Protein AF-A0A4R2BYH4-F1 (afdb_monomer_lite)

Structure (mmCIF, N/CA/C/O backbone):
data_AF-A0A4R2BYH4-F1
#
_entry.id   AF-A0A4R2BYH4-F1
#
loop_
_atom_site.group_PDB
_atom_site.id
_atom_site.type_symbol
_atom_site.label_atom_id
_atom_site.label_alt_id
_atom_site.label_comp_id
_atom_site.label_asym_id
_atom_site.label_entity_id
_atom_site.label_seq_id
_atom_site.pdbx_PDB_ins_code
_atom_site.Cartn_x
_atom_site.Cartn_y
_atom_site.Cartn_z
_atom_site.occupancy
_atom_site.B_iso_or_equiv
_atom_site.auth_seq_id
_atom_site.auth_comp_id
_atom_site.auth_asym_id
_atom_site.auth_atom_id
_atom_site.pdbx_PDB_model_num
ATOM 1 N N . MET A 1 1 ? -13.818 13.025 26.601 1.00 95.75 1 MET A N 1
ATOM 2 C CA . MET A 1 1 ? -15.004 12.236 27.013 1.00 95.75 1 MET A CA 1
ATOM 3 C C . MET A 1 1 ? -16.334 12.837 26.569 1.00 95.75 1 MET A C 1
ATOM 5 O O . MET A 1 1 ? -17.289 12.084 26.425 1.00 95.75 1 MET A O 1
ATOM 9 N N . ASP A 1 2 ? -16.430 14.142 26.298 1.00 97.31 2 ASP A N 1
ATOM 10 C CA . ASP A 1 2 ? -17.709 14.770 25.917 1.00 97.31 2 ASP A CA 1
ATOM 11 C C . ASP A 1 2 ? -18.322 14.197 24.636 1.00 97.31 2 ASP A C 1
ATOM 13 O O . ASP A 1 2 ? -19.532 14.003 24.577 1.00 97.31 2 ASP A O 1
ATOM 17 N N . ILE A 1 3 ? -17.491 13.813 23.661 1.00 97.31 3 ILE A N 1
ATOM 18 C CA . ILE A 1 3 ? -17.938 13.127 22.438 1.00 97.31 3 ILE A CA 1
ATOM 19 C C . ILE A 1 3 ? -18.623 11.792 22.772 1.00 97.31 3 ILE A C 1
ATOM 21 O O . ILE A 1 3 ? -19.732 11.548 22.310 1.00 97.31 3 ILE A O 1
ATOM 25 N N . ALA A 1 4 ? -18.016 10.954 23.618 1.00 97.25 4 ALA A N 1
ATOM 26 C CA . ALA A 1 4 ? -18.590 9.665 24.014 1.00 97.25 4 ALA A CA 1
ATOM 27 C C . ALA A 1 4 ? -19.944 9.834 24.729 1.00 97.25 4 ALA A C 1
ATOM 29 O O . ALA A 1 4 ? -20.904 9.128 24.428 1.00 97.25 4 ALA A O 1
ATOM 30 N N . ARG A 1 5 ? -20.056 10.829 25.622 1.00 97.75 5 ARG A N 1
ATOM 31 C CA . ARG A 1 5 ? -21.328 11.164 26.286 1.00 97.75 5 ARG A CA 1
ATOM 32 C C . ARG A 1 5 ? -22.375 11.678 25.303 1.00 97.75 5 ARG A C 1
ATOM 34 O O . ARG A 1 5 ? -23.540 11.306 25.411 1.00 97.75 5 ARG A O 1
ATOM 41 N N . ALA A 1 6 ? -21.970 12.511 24.346 1.00 97.81 6 ALA A N 1
ATOM 42 C CA . ALA A 1 6 ? -22.860 13.013 23.308 1.00 97.81 6 ALA A CA 1
ATOM 43 C C . ALA A 1 6 ? -23.395 11.875 22.427 1.00 97.81 6 ALA A C 1
ATOM 45 O O . ALA A 1 6 ? -24.586 11.866 22.136 1.00 97.81 6 ALA A O 1
ATOM 46 N N . VAL A 1 7 ? -22.555 10.899 22.060 1.00 97.38 7 VAL A N 1
ATOM 47 C CA . VAL A 1 7 ? -22.972 9.690 21.327 1.00 97.38 7 VAL A CA 1
ATOM 48 C C . VAL A 1 7 ? -23.993 8.892 22.137 1.00 97.38 7 VAL A C 1
ATOM 50 O O . VAL A 1 7 ? -25.099 8.663 21.652 1.00 97.38 7 VAL A O 1
ATOM 53 N N . ARG A 1 8 ? -23.681 8.569 23.398 1.00 93.94 8 ARG A N 1
ATOM 54 C CA . ARG A 1 8 ? -24.587 7.835 24.297 1.00 93.94 8 ARG A CA 1
ATOM 55 C C . ARG A 1 8 ? -25.935 8.545 24.476 1.00 93.94 8 ARG A C 1
ATOM 57 O O . ARG A 1 8 ? -26.985 7.909 24.448 1.00 93.94 8 ARG A O 1
ATOM 64 N N . GLY A 1 9 ? -25.924 9.875 24.596 1.00 95.56 9 GLY A N 1
ATOM 65 C CA . GLY A 1 9 ? -27.129 10.707 24.701 1.00 95.56 9 GLY A CA 1
ATOM 66 C C . GLY A 1 9 ? -27.990 10.763 23.431 1.00 95.56 9 GLY A C 1
ATOM 67 O O . GLY A 1 9 ? -29.083 11.324 23.464 1.00 95.56 9 GLY A O 1
ATOM 68 N N . ARG A 1 10 ? -27.520 10.201 22.311 1.00 96.88 10 ARG A N 1
ATOM 69 C CA . ARG A 1 10 ? -28.252 10.102 21.038 1.00 96.88 10 ARG A CA 1
ATOM 70 C C . ARG A 1 10 ? -28.765 8.693 20.748 1.00 96.88 10 ARG A C 1
ATOM 72 O O . ARG A 1 10 ? -29.253 8.459 19.645 1.00 96.88 10 ARG A O 1
ATOM 79 N N . SER A 1 11 ? -28.698 7.773 21.707 1.00 90.12 11 SER A N 1
ATOM 80 C CA . SER A 1 11 ? -29.338 6.461 21.586 1.00 90.12 11 SER A CA 1
ATOM 81 C C . SER A 1 11 ? -30.841 6.609 21.256 1.00 90.12 11 SER A C 1
ATOM 83 O O . SER A 1 11 ? -31.497 7.491 21.822 1.00 90.12 11 SER A O 1
ATOM 85 N N . PRO A 1 12 ? -31.404 5.809 20.325 1.00 93.12 12 PRO A N 1
ATOM 86 C CA . PRO A 1 12 ? -30.794 4.662 19.638 1.00 93.12 12 PRO A CA 1
ATOM 87 C C . PRO A 1 12 ? -30.121 4.995 18.290 1.00 93.12 12 PRO A C 1
ATOM 89 O O . PRO A 1 12 ? -29.789 4.088 17.535 1.00 93.12 12 PRO A O 1
ATOM 92 N N . TYR A 1 13 ? -29.950 6.274 17.941 1.00 96.94 13 TYR A N 1
ATOM 93 C CA . TYR A 1 13 ? -29.491 6.688 16.606 1.00 96.94 13 TYR A CA 1
ATOM 94 C C . TYR A 1 13 ? -27.980 6.562 16.403 1.00 96.94 13 TYR A C 1
ATOM 96 O O . TYR A 1 13 ? -27.526 6.410 15.272 1.00 96.94 13 TYR A O 1
ATOM 104 N N . LEU A 1 14 ? -27.207 6.652 17.486 1.00 97.38 14 LEU A N 1
ATOM 105 C CA . LEU A 1 14 ? -25.763 6.449 17.491 1.00 97.38 14 LEU A CA 1
ATOM 106 C C . LEU A 1 14 ? -25.408 5.397 18.542 1.00 97.38 14 LEU A C 1
ATOM 108 O O . LEU A 1 14 ? -26.036 5.349 19.598 1.00 97.38 14 LEU A O 1
ATOM 112 N N . ALA A 1 15 ? -24.389 4.594 18.244 1.00 96.50 15 ALA A N 1
ATOM 113 C CA . ALA A 1 15 ? -23.852 3.584 19.144 1.00 96.50 15 ALA A CA 1
ATOM 114 C C . ALA A 1 15 ? -22.336 3.754 19.256 1.00 96.50 15 ALA A C 1
ATOM 116 O O . ALA A 1 15 ? -21.626 3.742 18.246 1.00 96.50 15 ALA A O 1
ATOM 117 N N . LEU A 1 16 ? -21.831 3.898 20.480 1.00 97.44 16 LEU A N 1
ATOM 118 C CA . LEU A 1 16 ? -20.397 3.876 20.735 1.00 97.44 16 LEU A CA 1
ATOM 119 C C . LEU A 1 16 ? -19.929 2.424 20.863 1.00 97.44 16 LEU A C 1
ATOM 121 O O . LEU A 1 16 ? -20.1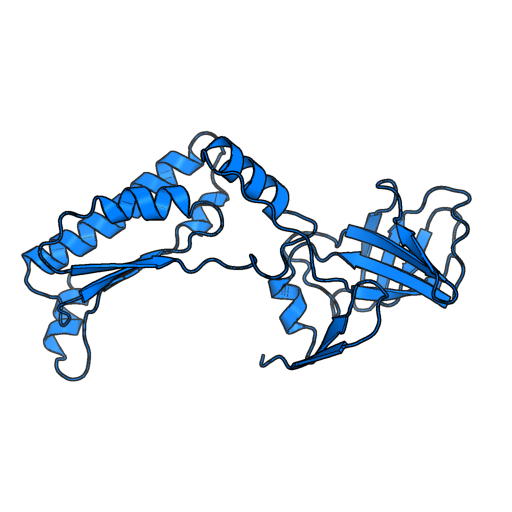93 1.769 21.869 1.00 97.44 16 LEU A O 1
ATOM 125 N N . VAL A 1 17 ? -19.235 1.924 19.841 1.00 97.38 17 VAL A N 1
ATOM 126 C CA . VAL A 1 17 ? -18.838 0.504 19.749 1.00 97.38 17 VAL A CA 1
ATOM 127 C C . VAL A 1 17 ? -17.346 0.257 19.964 1.00 97.38 17 VAL A C 1
ATOM 129 O O . VAL A 1 17 ? -16.920 -0.892 20.006 1.00 97.38 17 VAL A O 1
ATOM 132 N N . GLY A 1 18 ? -16.531 1.305 20.074 1.00 97.62 18 GLY A N 1
ATOM 133 C CA . GLY A 1 18 ? -15.086 1.133 20.115 1.00 97.62 18 GLY A CA 1
ATOM 134 C C . GLY A 1 18 ? -14.283 2.422 20.112 1.00 97.62 18 GLY A C 1
ATOM 135 O O . GLY A 1 18 ? -14.838 3.522 20.143 1.00 97.62 18 GLY A O 1
ATOM 136 N N . VAL A 1 19 ? -12.966 2.249 20.062 1.00 98.12 19 VAL A N 1
ATOM 137 C CA . VAL A 1 19 ? -11.963 3.307 19.933 1.00 98.12 19 VAL A CA 1
ATOM 138 C C . VAL A 1 19 ? -11.067 2.984 18.746 1.00 98.12 19 VAL A C 1
ATOM 140 O O . VAL A 1 19 ? -10.659 1.840 18.537 1.00 98.12 19 VAL A O 1
ATOM 143 N N . GLU A 1 20 ? -10.767 4.008 17.958 1.00 97.94 20 GLU A N 1
ATOM 144 C CA . GLU A 1 20 ? -9.939 3.903 16.768 1.00 97.94 20 GLU A CA 1
ATOM 145 C C . GLU A 1 20 ? -8.843 4.973 16.778 1.00 97.94 20 GLU A C 1
ATOM 147 O O . GLU A 1 20 ? -9.017 6.054 17.345 1.00 97.94 20 GLU A O 1
ATOM 152 N N . GLY A 1 21 ? -7.701 4.649 16.170 1.00 96.25 21 GLY A N 1
ATOM 153 C CA . GLY A 1 21 ? -6.676 5.626 15.821 1.00 96.25 21 GLY A CA 1
ATOM 154 C C . GLY A 1 21 ? -5.787 5.164 14.667 1.00 96.25 21 GLY A C 1
ATOM 155 O O . GLY A 1 21 ? -5.915 4.045 14.168 1.00 96.25 21 GLY A O 1
ATOM 156 N N . PHE A 1 22 ? -4.872 6.030 14.228 1.00 94.88 22 PHE A N 1
ATOM 157 C CA . PHE A 1 22 ? -3.944 5.748 13.132 1.00 94.88 22 PHE A CA 1
ATOM 158 C C . PHE A 1 22 ? -2.51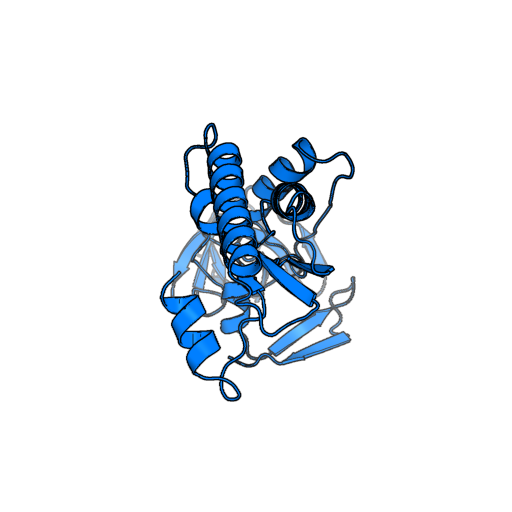2 6.143 13.507 1.00 94.88 22 PHE A C 1
ATOM 160 O O . PHE A 1 22 ? -2.128 7.311 13.463 1.00 94.88 22 PHE A O 1
ATOM 167 N N . GLU A 1 23 ? -1.711 5.143 13.867 1.00 92.69 23 GLU A N 1
ATOM 168 C CA . GLU A 1 23 ? -0.315 5.288 14.283 1.00 92.69 23 GLU A CA 1
ATOM 169 C C . GLU A 1 23 ? 0.640 5.546 13.108 1.00 92.69 23 GLU A C 1
ATOM 171 O O . GLU A 1 23 ? 1.758 6.012 13.312 1.00 92.69 23 GLU A O 1
ATOM 176 N N . GLY A 1 24 ? 0.199 5.292 11.869 1.00 85.38 24 GLY A N 1
ATOM 177 C CA . GLY A 1 24 ? 1.025 5.405 10.663 1.00 85.38 24 GLY A CA 1
ATOM 178 C C . GLY A 1 24 ? 1.623 6.797 10.434 1.00 85.38 24 GLY A C 1
ATOM 179 O O . GLY A 1 24 ? 2.686 6.906 9.837 1.00 85.38 24 GLY A O 1
ATOM 180 N N . LEU A 1 25 ? 1.029 7.866 10.978 1.00 84.69 25 LEU A N 1
ATOM 181 C CA . LEU A 1 25 ? 1.612 9.218 10.919 1.00 84.69 25 LEU A CA 1
ATOM 182 C C . LEU A 1 25 ? 2.940 9.338 11.682 1.00 84.69 25 LEU A C 1
ATOM 184 O O . LEU A 1 25 ? 3.741 10.230 11.403 1.00 84.69 25 LEU A O 1
ATOM 188 N N . LEU A 1 26 ? 3.192 8.444 12.639 1.00 85.56 26 LEU A N 1
ATOM 189 C CA . LEU A 1 26 ? 4.409 8.444 13.445 1.00 85.56 26 LEU A CA 1
ATOM 190 C C . LEU A 1 26 ? 5.593 7.802 12.715 1.00 85.56 26 LEU A C 1
ATOM 192 O O . LEU A 1 26 ? 6.729 7.993 13.141 1.00 85.56 26 LEU A O 1
ATOM 196 N N . GLN A 1 27 ? 5.377 7.128 11.579 1.00 74.31 27 GLN A N 1
ATOM 197 C CA . GLN A 1 27 ? 6.462 6.517 10.800 1.00 74.31 27 GLN A CA 1
ATOM 198 C C . GLN A 1 27 ? 7.497 7.538 10.296 1.00 74.31 27 GLN A C 1
ATOM 200 O O . GLN A 1 27 ? 8.669 7.207 10.131 1.00 74.31 27 GLN A O 1
ATOM 205 N N . TYR A 1 28 ? 7.086 8.800 10.130 1.00 73.75 28 TYR A N 1
ATOM 206 C CA . TYR A 1 28 ? 7.944 9.907 9.700 1.00 73.75 28 TYR A CA 1
ATOM 207 C C . TYR A 1 28 ? 8.761 10.539 10.840 1.00 73.75 28 TYR A C 1
ATOM 209 O O . TYR A 1 28 ? 9.523 11.477 10.607 1.00 73.75 28 TYR A O 1
ATOM 217 N N . ARG A 1 29 ? 8.606 10.062 12.083 1.00 80.00 29 ARG A N 1
ATOM 218 C CA . ARG A 1 29 ? 9.432 10.490 13.220 1.00 80.00 29 ARG A CA 1
ATOM 219 C C . ARG A 1 29 ? 10.839 9.895 13.137 1.00 80.00 29 ARG A C 1
ATOM 221 O O . ARG A 1 29 ? 11.091 8.927 12.410 1.00 80.00 29 ARG A O 1
ATOM 228 N N . ALA A 1 30 ? 11.749 10.498 13.904 1.00 80.44 30 ALA A N 1
ATOM 229 C CA . ALA A 1 30 ? 13.136 10.065 13.996 1.00 80.44 30 ALA A CA 1
ATOM 230 C C . ALA A 1 30 ? 13.216 8.570 14.389 1.00 80.44 30 ALA A C 1
ATOM 232 O O . ALA A 1 30 ? 12.466 8.144 15.276 1.00 80.44 30 ALA A O 1
ATOM 233 N N . PRO A 1 31 ? 14.070 7.759 13.727 1.00 79.12 31 PRO A N 1
ATOM 234 C CA . PRO A 1 31 ? 14.079 6.304 13.902 1.00 79.12 31 PRO A CA 1
ATOM 235 C C . PRO A 1 31 ? 14.254 5.829 15.351 1.00 79.12 31 PRO A C 1
ATOM 237 O O . PRO A 1 31 ? 13.671 4.821 15.735 1.00 79.12 31 PRO A O 1
ATOM 240 N N . ASP A 1 32 ? 15.015 6.565 16.158 1.00 84.44 32 ASP A N 1
ATOM 241 C CA . ASP A 1 32 ? 15.330 6.267 17.559 1.00 84.44 32 ASP A CA 1
ATOM 242 C C . ASP A 1 32 ? 14.132 6.420 18.510 1.00 84.44 32 ASP A C 1
ATOM 244 O O . ASP A 1 32 ? 14.081 5.779 19.559 1.00 84.44 32 ASP A O 1
ATOM 248 N N . ARG A 1 33 ? 13.150 7.250 18.144 1.00 85.94 33 ARG A N 1
ATOM 249 C CA . ARG A 1 33 ? 11.944 7.524 18.943 1.00 85.94 33 ARG A CA 1
ATOM 250 C C . ARG A 1 33 ? 10.679 6.876 18.389 1.00 85.94 33 ARG A C 1
ATOM 252 O O . ARG A 1 33 ? 9.700 6.741 19.116 1.00 85.94 33 ARG A O 1
ATOM 259 N N . ARG A 1 34 ? 10.706 6.448 17.126 1.00 89.12 34 ARG A N 1
ATOM 260 C CA . ARG A 1 34 ? 9.533 6.009 16.360 1.00 89.12 34 ARG A CA 1
ATOM 261 C C . ARG A 1 34 ? 8.701 4.936 17.064 1.00 89.12 34 ARG A C 1
ATOM 263 O O . ARG A 1 34 ? 7.499 5.116 17.217 1.00 89.12 34 ARG A O 1
ATOM 270 N N . GLU A 1 35 ? 9.318 3.836 17.498 1.00 89.88 35 GLU A N 1
ATOM 271 C CA . GLU A 1 35 ? 8.577 2.749 18.157 1.00 89.88 35 GLU A CA 1
ATOM 272 C C . GLU A 1 35 ? 7.998 3.192 19.510 1.00 89.88 35 GLU A C 1
ATOM 274 O O . GLU A 1 35 ? 6.847 2.885 19.815 1.00 89.88 35 GLU A O 1
ATOM 279 N N . ALA A 1 36 ? 8.768 3.942 20.306 1.00 92.62 36 ALA A N 1
ATOM 280 C CA . ALA A 1 36 ? 8.313 4.442 21.601 1.00 92.62 36 ALA A CA 1
ATOM 281 C C . ALA A 1 36 ? 7.097 5.368 21.447 1.00 92.62 36 ALA A C 1
ATOM 283 O O . ALA A 1 36 ? 6.094 5.177 22.130 1.00 92.62 36 ALA A O 1
ATOM 284 N N . ASP A 1 37 ? 7.149 6.301 20.495 1.00 94.00 37 ASP A N 1
ATOM 285 C CA . ASP A 1 37 ? 6.044 7.219 20.220 1.00 94.00 37 ASP A CA 1
ATOM 286 C C . ASP A 1 37 ? 4.791 6.461 19.721 1.00 94.00 37 ASP A C 1
ATOM 288 O O . ASP A 1 37 ? 3.669 6.807 20.096 1.00 94.00 37 ASP A O 1
ATOM 292 N N . VAL A 1 38 ? 4.961 5.398 18.917 1.00 94.62 38 VAL A N 1
ATOM 293 C CA . VAL A 1 38 ? 3.856 4.510 18.497 1.00 94.62 38 VAL A CA 1
ATOM 294 C C . VAL A 1 38 ? 3.233 3.802 19.699 1.00 94.62 38 VAL A C 1
ATOM 296 O O . VAL A 1 38 ? 2.009 3.795 19.833 1.00 94.62 38 VAL A O 1
ATOM 299 N N . ARG A 1 39 ? 4.045 3.241 20.602 1.00 95.50 39 ARG A N 1
ATOM 300 C CA . ARG A 1 39 ? 3.548 2.588 21.825 1.00 95.50 39 ARG A CA 1
ATOM 301 C C . ARG A 1 39 ? 2.795 3.563 22.722 1.00 95.50 39 ARG A C 1
ATOM 303 O O . ARG A 1 39 ? 1.702 3.238 23.179 1.00 95.50 39 ARG A O 1
ATOM 310 N N . ASP A 1 40 ? 3.333 4.760 22.935 1.00 96.19 40 ASP A N 1
ATOM 311 C CA . ASP A 1 40 ? 2.687 5.793 23.751 1.00 96.19 40 ASP A CA 1
ATOM 312 C C . ASP A 1 40 ? 1.328 6.205 23.164 1.00 96.19 40 ASP A C 1
ATOM 314 O O . ASP A 1 40 ? 0.338 6.321 23.891 1.00 96.19 40 ASP A O 1
ATOM 318 N N . PHE A 1 41 ? 1.245 6.340 21.838 1.00 97.00 41 PHE A N 1
ATOM 319 C CA . PHE A 1 41 ? -0.015 6.604 21.146 1.00 97.00 41 PHE A CA 1
ATOM 320 C C . PHE A 1 41 ? -1.034 5.466 21.313 1.00 97.00 41 PHE A C 1
ATOM 322 O O . PHE A 1 41 ? -2.204 5.719 21.603 1.00 97.00 41 PHE A O 1
ATOM 329 N N . LEU A 1 42 ? -0.614 4.208 21.173 1.00 97.75 42 LEU A N 1
ATOM 330 C CA . LEU A 1 42 ? -1.510 3.058 21.327 1.00 97.75 42 LEU A CA 1
ATOM 331 C C . LEU A 1 42 ? -2.010 2.912 22.769 1.00 97.75 42 LEU A C 1
ATOM 333 O O . LEU A 1 42 ? -3.197 2.666 22.982 1.00 97.75 42 LEU A O 1
ATOM 337 N N . ARG A 1 43 ? -1.150 3.154 23.765 1.00 97.75 43 ARG A N 1
ATOM 338 C CA . ARG A 1 43 ? -1.550 3.197 25.182 1.00 97.75 43 ARG A CA 1
ATOM 339 C C . ARG A 1 43 ? -2.544 4.310 25.465 1.00 97.75 43 ARG A C 1
ATOM 341 O O . ARG A 1 43 ? -3.478 4.116 26.238 1.00 97.75 43 ARG A O 1
ATOM 348 N N . PHE A 1 44 ? -2.382 5.462 24.820 1.00 97.75 44 PHE A N 1
ATOM 349 C CA . PHE A 1 44 ? -3.367 6.532 24.897 1.00 97.75 44 PHE A CA 1
ATOM 350 C C . PHE A 1 44 ? -4.742 6.074 24.380 1.00 97.75 44 PHE A C 1
ATOM 352 O O . PHE A 1 44 ? -5.737 6.288 25.075 1.00 97.75 44 PHE A O 1
ATOM 359 N N . LEU A 1 45 ? -4.818 5.366 23.246 1.00 97.94 45 LEU A N 1
ATOM 360 C CA . LEU A 1 45 ? -6.080 4.782 22.763 1.00 97.94 45 LEU A CA 1
ATOM 361 C C . LEU A 1 45 ? -6.682 3.772 23.754 1.00 97.94 45 LEU A C 1
ATOM 363 O O . LEU A 1 45 ? -7.888 3.812 24.003 1.00 97.94 45 LEU A O 1
ATOM 367 N N . VAL A 1 46 ? -5.856 2.912 24.359 1.00 98.06 46 VAL A N 1
ATOM 368 C CA . VAL A 1 46 ? -6.301 1.967 25.399 1.00 98.06 46 VAL A CA 1
ATOM 369 C C . VAL A 1 46 ? -6.892 2.716 26.596 1.00 98.06 46 VAL A C 1
ATOM 371 O O . VAL A 1 46 ? -8.013 2.420 27.001 1.00 98.06 46 VAL A O 1
ATOM 374 N N . SER A 1 47 ? -6.212 3.753 27.095 1.00 97.94 47 SER A N 1
ATOM 375 C CA . SER A 1 47 ? -6.707 4.557 28.223 1.00 97.94 47 SER A CA 1
ATOM 376 C C . SER A 1 47 ? -8.040 5.254 27.931 1.00 97.94 47 SER A C 1
ATOM 378 O O . SER A 1 47 ? -8.883 5.390 28.818 1.00 97.94 47 SER A O 1
ATOM 380 N N . ILE A 1 48 ? -8.273 5.661 26.677 1.00 98.06 48 ILE A N 1
ATOM 381 C CA . ILE A 1 48 ? -9.568 6.200 26.253 1.00 98.06 48 ILE A CA 1
ATOM 382 C C . ILE A 1 48 ? -10.636 5.113 26.378 1.00 98.06 48 ILE A C 1
ATOM 384 O O . ILE A 1 48 ? -11.702 5.381 26.927 1.00 98.06 48 ILE A O 1
ATOM 388 N N . ALA A 1 49 ? -10.368 3.905 25.878 1.00 97.88 49 ALA A N 1
ATOM 389 C CA . ALA A 1 49 ? -11.326 2.805 25.922 1.00 97.88 49 ALA A CA 1
ATOM 390 C C . ALA A 1 49 ? -11.669 2.401 27.364 1.00 97.88 49 ALA A C 1
ATOM 392 O O . ALA A 1 49 ? -12.843 2.231 27.694 1.00 97.88 49 ALA A O 1
ATOM 393 N N . GLU A 1 50 ? -10.664 2.318 28.236 1.00 97.44 50 GLU A N 1
ATOM 394 C CA . GLU A 1 50 ? -10.841 2.017 29.660 1.00 97.44 50 GLU A CA 1
ATOM 395 C C . GLU A 1 50 ? -11.686 3.084 30.364 1.00 97.44 50 GLU A C 1
ATOM 397 O O . GLU A 1 50 ? -12.591 2.757 31.132 1.00 97.44 50 GLU A O 1
ATOM 402 N N . GLU A 1 51 ? -11.466 4.365 30.059 1.00 97.81 51 GLU A N 1
ATOM 403 C CA . GLU A 1 51 ? -12.259 5.459 30.625 1.00 97.81 51 GLU A CA 1
ATOM 404 C C . GLU A 1 51 ? -13.712 5.451 30.119 1.00 97.81 51 GLU A C 1
ATOM 406 O O . GLU A 1 51 ? -14.646 5.713 30.882 1.00 97.81 51 GLU A O 1
ATOM 411 N N . VAL A 1 52 ? -13.929 5.112 28.844 1.00 97.75 52 VAL A N 1
ATOM 412 C CA . VAL A 1 52 ? -15.272 4.953 28.264 1.00 97.75 52 VAL A CA 1
ATOM 413 C C . VAL A 1 52 ? -16.018 3.792 28.932 1.00 97.75 52 VAL A C 1
ATOM 415 O O . VAL A 1 52 ? -17.197 3.941 29.264 1.00 97.75 52 VAL A O 1
ATOM 418 N N . GLU A 1 53 ? -15.348 2.665 29.189 1.00 97.00 53 GLU A N 1
ATOM 419 C CA . GLU A 1 53 ? -15.930 1.546 29.935 1.00 97.00 53 GLU A CA 1
ATOM 420 C C . GLU A 1 53 ? -16.220 1.916 31.392 1.00 97.00 53 GLU A C 1
ATOM 422 O O . GLU A 1 53 ? -17.301 1.603 31.898 1.00 97.00 53 GLU A O 1
ATOM 427 N N . ARG A 1 54 ? -15.293 2.606 32.066 1.00 97.00 54 ARG A N 1
ATOM 428 C CA . ARG A 1 54 ? -15.465 3.039 33.459 1.00 97.00 54 ARG A CA 1
ATOM 429 C C . ARG A 1 54 ? -16.705 3.919 33.634 1.00 97.00 54 ARG A C 1
ATOM 431 O O . ARG A 1 54 ? -17.343 3.878 34.684 1.00 97.00 54 ARG A O 1
ATOM 438 N N . LEU A 1 55 ? -17.034 4.716 32.619 1.00 97.06 55 LEU A N 1
ATOM 439 C CA . LEU A 1 55 ? -18.214 5.581 32.583 1.00 97.06 55 LEU A CA 1
ATOM 440 C C . LEU A 1 55 ? -19.476 4.894 32.024 1.00 97.06 55 LEU A C 1
ATOM 442 O O . LEU A 1 55 ? -20.503 5.559 31.900 1.00 97.06 55 LEU A O 1
ATOM 446 N N . ASP A 1 56 ? -19.407 3.603 31.689 1.00 96.00 56 ASP A N 1
ATOM 447 C CA . ASP A 1 56 ? -20.486 2.813 31.080 1.00 96.00 56 ASP A CA 1
ATOM 448 C C . ASP A 1 56 ? -21.074 3.442 29.801 1.00 96.00 56 ASP A C 1
ATOM 450 O O . ASP A 1 56 ? -22.286 3.484 29.576 1.00 96.00 56 ASP A O 1
ATOM 454 N N . LEU A 1 57 ? -20.194 3.982 28.955 1.00 96.81 57 LEU A N 1
ATOM 455 C CA . LEU A 1 57 ? -20.594 4.723 27.756 1.00 96.81 57 LEU A CA 1
ATOM 456 C C . LEU A 1 57 ? -20.638 3.870 26.483 1.00 96.81 57 LEU A C 1
ATOM 458 O O . LEU A 1 57 ? -21.121 4.359 25.466 1.00 96.81 57 LEU A O 1
ATOM 462 N N . PHE A 1 58 ? -20.158 2.623 26.513 1.00 97.00 58 PHE A N 1
ATOM 463 C CA . PHE A 1 58 ? -20.261 1.717 25.367 1.00 97.00 58 PHE A CA 1
ATOM 464 C C . PHE A 1 58 ? -21.697 1.210 25.164 1.00 97.00 58 PHE A C 1
ATOM 466 O O . PHE A 1 58 ? -22.370 0.779 26.104 1.00 97.00 58 PHE A O 1
ATOM 473 N N . ASP A 1 59 ? -22.129 1.183 23.904 1.00 94.31 59 ASP A N 1
ATOM 474 C CA . ASP A 1 59 ? -23.391 0.586 23.444 1.00 94.31 59 ASP A CA 1
ATOM 475 C C . ASP A 1 59 ? -23.200 -0.852 22.917 1.00 94.31 59 ASP A C 1
ATOM 477 O O . ASP A 1 59 ? -24.144 -1.470 22.428 1.00 94.31 59 ASP A O 1
ATOM 481 N N . ALA A 1 60 ? -21.987 -1.404 23.023 1.00 90.81 60 ALA A N 1
ATOM 482 C CA . ALA A 1 60 ? -21.640 -2.757 22.592 1.00 90.81 60 ALA A CA 1
ATOM 483 C C . ALA A 1 60 ? -21.143 -3.624 23.761 1.00 90.81 60 ALA A C 1
ATOM 485 O O . ALA A 1 60 ? -20.515 -3.134 24.701 1.00 90.81 60 ALA A O 1
ATOM 486 N N . GLN A 1 61 ? -21.423 -4.930 23.681 1.00 88.88 61 GLN A N 1
ATOM 487 C CA . GLN A 1 61 ? -20.805 -5.943 24.550 1.00 88.88 61 GLN A CA 1
ATOM 488 C C . GLN A 1 61 ? -19.395 -6.308 24.080 1.00 88.88 61 GLN A C 1
ATOM 490 O O . GLN A 1 61 ? -18.545 -6.629 24.904 1.00 88.88 61 GLN A O 1
ATOM 495 N N . ASP A 1 62 ? -19.170 -6.225 22.767 1.00 94.88 62 ASP A N 1
ATOM 496 C CA . ASP A 1 62 ? -17.884 -6.468 22.125 1.00 94.88 62 ASP A CA 1
ATOM 497 C C . ASP A 1 62 ? -17.297 -5.140 21.644 1.00 94.88 62 ASP A C 1
ATOM 499 O O . ASP A 1 62 ? -17.794 -4.541 20.687 1.00 94.88 62 ASP A O 1
ATOM 503 N N . VAL A 1 63 ? -16.291 -4.647 22.366 1.00 97.50 63 VAL A N 1
ATOM 504 C CA . VAL A 1 63 ? -15.649 -3.352 22.132 1.00 97.50 63 VAL A CA 1
ATOM 505 C C . VAL A 1 63 ? -14.583 -3.501 21.057 1.00 97.50 63 VAL A C 1
ATOM 507 O O . VAL A 1 63 ? -13.678 -4.326 21.165 1.00 97.50 63 VAL A O 1
ATOM 510 N N . VAL A 1 64 ? -14.656 -2.671 20.021 1.00 98.12 64 VAL A N 1
ATOM 511 C CA . VAL A 1 64 ? -13.652 -2.644 18.956 1.00 98.12 64 VAL A CA 1
ATOM 512 C C . VAL A 1 64 ? -12.485 -1.745 19.358 1.00 98.12 64 VAL A C 1
ATOM 514 O O . VAL A 1 64 ? -12.679 -0.561 19.626 1.00 98.12 64 VAL A O 1
ATOM 517 N N . LEU A 1 65 ? -11.267 -2.282 19.334 1.00 98.25 65 LEU A N 1
ATOM 518 C CA . LEU A 1 65 ? -10.037 -1.490 19.335 1.00 98.25 65 LEU A CA 1
ATOM 519 C C . LEU A 1 65 ? -9.399 -1.604 17.957 1.00 98.25 65 LEU A C 1
ATOM 521 O O . LEU A 1 65 ? -9.020 -2.698 17.534 1.00 98.25 65 LEU A O 1
ATOM 525 N N . SER A 1 66 ? -9.301 -0.487 17.238 1.00 97.88 66 SER A N 1
ATOM 526 C CA . SER A 1 66 ? -8.779 -0.497 15.873 1.00 97.88 66 SER A CA 1
ATOM 527 C C . SER A 1 66 ? -7.630 0.478 15.665 1.00 97.88 66 SER A C 1
ATOM 529 O O . SER A 1 66 ? -7.720 1.659 15.990 1.00 97.88 66 SER A O 1
ATOM 531 N N . ALA A 1 67 ? -6.559 -0.007 15.049 1.00 96.38 67 ALA A N 1
ATOM 532 C CA . ALA A 1 67 ? -5.448 0.812 14.582 1.00 96.38 67 ALA A CA 1
ATOM 533 C C . ALA A 1 67 ? -5.012 0.369 13.179 1.00 96.38 67 ALA A C 1
ATOM 535 O O . ALA A 1 67 ? -5.610 -0.548 12.613 1.00 96.38 67 ALA A O 1
ATOM 536 N N . GLY A 1 68 ? -4.031 1.054 12.592 1.00 88.75 68 GLY A N 1
ATOM 537 C CA . GLY A 1 68 ? -3.508 0.724 11.271 1.00 88.75 68 GLY A CA 1
ATOM 538 C C . GLY A 1 68 ? -2.903 -0.678 11.261 1.00 88.75 68 GLY A C 1
ATOM 539 O O . GLY A 1 68 ? -3.572 -1.659 10.963 1.00 88.75 68 GLY A O 1
ATOM 540 N N . GLY A 1 69 ? -1.625 -0.799 11.589 1.00 79.81 69 GLY A N 1
ATOM 541 C CA . GLY A 1 69 ? -0.936 -2.085 11.616 1.00 79.81 69 GLY A CA 1
ATOM 542 C C . GLY A 1 69 ? -0.437 -2.517 10.241 1.00 79.81 69 GLY A C 1
ATOM 543 O O . GLY A 1 69 ? -0.569 -3.675 9.871 1.00 79.81 69 GLY A O 1
ATOM 544 N N . SER A 1 70 ? 0.129 -1.596 9.456 1.00 80.62 70 SER A N 1
ATOM 545 C CA . SER A 1 70 ? 0.975 -1.992 8.314 1.00 80.62 70 SER A CA 1
ATOM 546 C C . SER A 1 70 ? 2.434 -2.116 8.758 1.00 80.62 70 SER A C 1
ATOM 548 O O . SER A 1 70 ? 2.997 -3.200 8.718 1.00 80.62 70 SER A O 1
ATOM 550 N N . ALA A 1 71 ? 3.018 -1.026 9.269 1.00 82.56 71 ALA A N 1
ATOM 551 C CA . ALA A 1 71 ? 4.416 -0.977 9.716 1.00 82.56 71 ALA A CA 1
ATOM 552 C C . ALA A 1 71 ? 4.646 -1.492 11.154 1.00 82.56 71 ALA A C 1
ATOM 554 O O . ALA A 1 71 ? 5.774 -1.820 11.525 1.00 82.56 71 ALA A O 1
ATOM 555 N N . PHE A 1 72 ? 3.585 -1.525 11.968 1.00 88.25 72 PHE A N 1
ATOM 556 C CA . PHE A 1 72 ? 3.642 -1.770 13.416 1.00 88.25 72 PHE A CA 1
ATOM 557 C C . PHE A 1 72 ? 2.549 -2.733 13.897 1.00 88.25 72 PHE A C 1
ATOM 559 O O . PHE A 1 72 ? 2.056 -2.590 15.013 1.00 88.25 72 PHE A O 1
ATOM 566 N N . TYR A 1 73 ? 2.105 -3.681 13.062 1.00 88.19 73 TYR A N 1
ATOM 567 C CA . TYR A 1 73 ? 1.026 -4.602 13.456 1.00 88.19 73 TYR A CA 1
ATOM 568 C C . TYR A 1 73 ? 1.352 -5.365 14.746 1.00 88.19 73 TYR A C 1
ATOM 570 O O . TYR A 1 73 ? 0.470 -5.588 15.569 1.00 88.19 73 TYR A O 1
ATOM 578 N N . ASP A 1 74 ? 2.624 -5.722 14.931 1.00 88.81 74 ASP A N 1
ATOM 579 C CA . ASP A 1 74 ? 3.161 -6.419 16.093 1.00 88.81 74 ASP A CA 1
ATOM 580 C C . ASP A 1 74 ? 2.962 -5.593 17.366 1.00 88.81 74 ASP A C 1
ATOM 582 O O . ASP A 1 74 ? 2.422 -6.080 18.359 1.00 88.81 74 ASP A O 1
ATOM 586 N N . VAL A 1 75 ? 3.313 -4.309 17.297 1.00 92.44 75 VAL A N 1
ATOM 587 C CA . VAL A 1 75 ? 3.169 -3.356 18.402 1.00 92.44 75 VAL A CA 1
ATOM 588 C C . VAL A 1 75 ? 1.697 -3.053 18.690 1.00 92.44 75 VAL A C 1
ATOM 590 O O . VAL A 1 75 ? 1.304 -2.992 19.853 1.00 92.44 75 VAL A O 1
ATOM 593 N N . VAL A 1 76 ? 0.869 -2.898 17.650 1.00 94.69 76 VAL A N 1
ATOM 594 C CA . VAL A 1 76 ? -0.579 -2.671 17.795 1.00 94.69 76 VAL A CA 1
ATOM 595 C C . VAL A 1 76 ? -1.234 -3.817 18.559 1.00 94.69 76 VAL A C 1
ATOM 597 O O . VAL A 1 76 ? -1.964 -3.571 19.518 1.00 94.69 76 VAL A O 1
ATOM 600 N N . VAL A 1 77 ? -0.971 -5.062 18.151 1.00 93.50 77 VAL A N 1
ATOM 601 C CA . VAL A 1 77 ? -1.553 -6.239 18.807 1.00 93.50 77 VAL A CA 1
ATOM 602 C C . VAL A 1 77 ? -1.048 -6.364 20.244 1.00 93.50 77 VAL A C 1
ATOM 604 O O . VAL A 1 77 ? -1.863 -6.591 21.133 1.00 93.50 77 VAL A O 1
ATOM 607 N N . ASP A 1 78 ? 0.252 -6.172 20.490 1.00 93.94 78 ASP A N 1
ATOM 608 C CA . ASP A 1 78 ? 0.840 -6.253 21.836 1.00 93.94 78 ASP A CA 1
ATOM 609 C C . ASP A 1 78 ? 0.238 -5.220 22.803 1.00 93.94 78 ASP A C 1
ATOM 611 O O . ASP A 1 78 ? -0.165 -5.573 23.910 1.00 93.94 78 ASP A O 1
ATOM 615 N N . GLU A 1 79 ? 0.124 -3.951 22.396 1.00 96.50 79 GLU A N 1
ATOM 616 C CA . GLU A 1 79 ? -0.420 -2.904 23.270 1.00 96.50 79 GLU A CA 1
ATOM 617 C C . GLU A 1 79 ? -1.946 -3.041 23.451 1.00 96.50 79 GLU A C 1
ATOM 619 O O . GLU A 1 79 ? -2.441 -2.890 24.567 1.00 96.50 79 GLU A O 1
ATOM 624 N N . PHE A 1 80 ? -2.712 -3.393 22.408 1.00 96.81 80 PHE A N 1
ATOM 625 C CA . PHE A 1 80 ? -4.168 -3.570 22.538 1.00 96.81 80 PHE A CA 1
ATOM 626 C C . PHE A 1 80 ? -4.559 -4.843 23.297 1.00 96.81 80 PHE A C 1
ATOM 628 O O . PHE A 1 80 ? -5.571 -4.838 23.996 1.00 96.81 80 PHE A O 1
ATOM 635 N N . ALA A 1 81 ? -3.766 -5.916 23.223 1.00 94.81 81 ALA A N 1
ATOM 636 C CA . ALA A 1 81 ? -4.007 -7.138 23.997 1.00 94.81 81 ALA A CA 1
ATOM 637 C C . ALA A 1 81 ? -3.878 -6.922 25.516 1.00 94.81 81 ALA A C 1
ATOM 639 O O . ALA A 1 81 ? -4.375 -7.731 26.297 1.00 94.81 81 ALA A O 1
ATOM 640 N N . ARG A 1 82 ? -3.225 -5.832 25.938 1.00 93.69 82 ARG A N 1
ATOM 641 C CA . ARG A 1 82 ? -3.058 -5.446 27.346 1.00 93.69 82 ARG A CA 1
ATOM 642 C C . ARG A 1 82 ? -4.194 -4.569 27.875 1.00 93.69 82 ARG A C 1
ATOM 644 O O . ARG A 1 82 ? -4.156 -4.212 29.049 1.00 93.69 82 ARG A O 1
ATOM 651 N N . ALA A 1 83 ? -5.179 -4.215 27.044 1.00 93.25 83 ALA A N 1
ATOM 652 C CA . ALA A 1 83 ? -6.321 -3.416 27.473 1.00 93.25 83 ALA A CA 1
ATOM 653 C C . ALA A 1 83 ? -7.107 -4.137 28.580 1.00 93.25 83 ALA A C 1
ATOM 655 O O . ALA A 1 83 ? -7.569 -5.264 28.392 1.00 93.25 83 ALA A O 1
ATOM 656 N N . GLY A 1 84 ? -7.286 -3.482 29.729 1.00 91.12 84 GLY A N 1
ATOM 657 C CA . GLY A 1 84 ? -7.921 -4.061 30.915 1.00 91.12 84 GLY A CA 1
ATOM 658 C C . GLY A 1 84 ? -9.451 -4.029 30.897 1.00 91.12 84 GLY A C 1
ATOM 659 O O . GLY A 1 84 ? -10.058 -3.841 31.953 1.00 91.12 84 GLY A O 1
ATOM 660 N N . LEU A 1 85 ? -10.078 -4.161 29.723 1.00 94.56 85 LEU A N 1
ATOM 661 C CA . LEU A 1 85 ? -11.532 -4.064 29.584 1.00 94.56 85 LEU A CA 1
ATOM 662 C C . LEU A 1 85 ? -12.237 -5.302 30.161 1.00 94.56 85 LEU A C 1
ATOM 664 O O . LEU A 1 85 ? -11.800 -6.438 29.979 1.00 94.56 85 LEU A O 1
ATOM 668 N N . LYS A 1 86 ? -13.356 -5.080 30.852 1.00 94.44 86 LYS A N 1
ATOM 669 C CA . LYS A 1 86 ? -14.257 -6.119 31.374 1.00 94.44 86 LYS A CA 1
ATOM 670 C C . LYS A 1 86 ? -15.144 -6.698 30.277 1.00 94.44 86 LYS A C 1
ATOM 672 O O . LYS A 1 86 ? -15.517 -7.868 30.348 1.00 94.44 86 LYS A O 1
ATOM 677 N N . ARG A 1 87 ? -15.534 -5.867 29.308 1.00 94.44 87 ARG A N 1
ATOM 678 C CA . ARG A 1 87 ? -16.224 -6.290 28.082 1.00 94.44 87 ARG A CA 1
ATOM 679 C C . ARG A 1 87 ? -15.301 -7.124 27.196 1.00 94.44 87 ARG A C 1
ATOM 681 O O . ARG A 1 87 ? -14.081 -7.045 27.321 1.00 94.44 87 ARG A O 1
ATOM 688 N N . SER A 1 88 ? -15.877 -7.913 26.285 1.00 95.12 88 SER A N 1
ATOM 689 C CA . SER A 1 88 ? -15.050 -8.578 25.277 1.00 95.12 88 SER A CA 1
ATOM 690 C C . SER A 1 88 ? -14.432 -7.530 24.354 1.00 95.12 88 SER A C 1
ATOM 692 O O . SER A 1 88 ? -15.050 -6.501 24.077 1.00 95.12 88 SER A O 1
ATOM 694 N N . THR A 1 89 ? -13.213 -7.795 23.894 1.00 95.88 89 THR A N 1
ATOM 695 C CA . THR A 1 89 ? -12.467 -6.872 23.037 1.00 95.88 89 THR A CA 1
ATOM 696 C C . THR A 1 89 ? -12.176 -7.530 21.699 1.00 95.88 89 THR A C 1
ATOM 698 O O . THR A 1 89 ? -11.546 -8.588 21.641 1.00 95.88 89 THR A O 1
ATOM 701 N N . ARG A 1 90 ? -12.566 -6.864 20.611 1.00 96.94 90 ARG A N 1
ATOM 702 C CA . ARG A 1 90 ? -12.183 -7.216 19.245 1.00 96.94 90 ARG A CA 1
ATOM 703 C C . ARG A 1 90 ? -11.101 -6.268 18.746 1.00 96.94 90 ARG A C 1
ATOM 705 O O . ARG A 1 90 ? -11.360 -5.094 18.486 1.00 96.94 90 ARG A O 1
ATOM 712 N N . ILE A 1 91 ? -9.901 -6.802 18.551 1.00 96.62 91 ILE A N 1
ATOM 713 C CA . ILE A 1 91 ? -8.787 -6.075 17.936 1.00 96.62 91 ILE A CA 1
ATOM 714 C C . ILE A 1 91 ? -8.928 -6.149 16.412 1.00 96.62 91 ILE A C 1
ATOM 716 O O . ILE A 1 91 ? -9.016 -7.240 15.851 1.00 96.62 91 ILE A O 1
ATOM 720 N N . VAL A 1 92 ? -8.957 -4.993 15.743 1.00 96.25 92 VAL A N 1
ATOM 721 C CA . VAL A 1 92 ? -9.091 -4.891 14.280 1.00 96.25 92 VAL A CA 1
ATOM 722 C C . VAL A 1 92 ? -7.933 -4.085 13.698 1.00 96.25 92 VAL A C 1
ATOM 724 O O . VAL A 1 92 ? -7.871 -2.866 13.871 1.00 96.25 92 VAL A O 1
ATOM 727 N N . LEU A 1 93 ? -7.050 -4.762 12.965 1.00 93.62 93 LEU A N 1
ATOM 728 C CA . LEU A 1 93 ? -6.009 -4.126 12.158 1.00 93.62 93 LEU A CA 1
ATOM 729 C C . LEU A 1 93 ? -6.583 -3.660 10.816 1.00 93.62 93 LEU A C 1
ATOM 731 O O . LEU A 1 93 ? -7.432 -4.326 10.225 1.00 93.62 93 LEU A O 1
ATOM 735 N N . ARG A 1 94 ? -6.088 -2.528 10.322 1.00 92.31 94 ARG A N 1
ATOM 736 C CA . ARG A 1 94 ? -6.420 -1.928 9.023 1.00 92.31 94 ARG A CA 1
ATOM 737 C C . ARG A 1 94 ? -5.175 -1.856 8.137 1.00 92.31 94 ARG A C 1
ATOM 739 O O . ARG A 1 94 ? -4.814 -0.795 7.626 1.00 92.31 94 ARG A O 1
ATOM 746 N N . SER A 1 95 ? -4.482 -2.985 8.012 1.00 84.88 95 SER A N 1
ATOM 747 C CA . SER A 1 95 ? -3.279 -3.116 7.190 1.00 84.88 95 SER A CA 1
ATOM 748 C C . SER A 1 95 ? -3.580 -2.795 5.721 1.00 84.88 95 SER A C 1
ATOM 750 O O . SER A 1 95 ? -4.620 -3.180 5.192 1.00 84.88 95 SER A O 1
ATOM 752 N N . GLY A 1 96 ? -2.663 -2.070 5.079 1.00 82.69 96 GLY A N 1
ATOM 753 C CA . GLY A 1 96 ? -2.806 -1.569 3.716 1.00 82.69 96 GLY A CA 1
ATOM 754 C C . GLY A 1 96 ? -2.207 -2.510 2.680 1.00 82.69 96 GLY A C 1
ATOM 755 O O . GLY A 1 96 ? -2.757 -3.560 2.387 1.00 82.69 96 GLY A O 1
ATOM 756 N N . CYS A 1 97 ? -1.090 -2.125 2.071 1.00 74.38 97 CYS A N 1
ATOM 757 C CA . CYS A 1 97 ? -0.603 -2.747 0.845 1.00 74.38 97 CYS A CA 1
ATOM 758 C C . CYS A 1 97 ? 0.091 -4.124 0.995 1.00 74.38 97 CYS A C 1
ATOM 760 O O . CYS A 1 97 ? 1.197 -4.336 0.504 1.00 74.38 97 CYS A O 1
ATOM 762 N N . TYR A 1 98 ? -0.544 -5.084 1.664 1.00 73.12 98 TYR A N 1
ATOM 763 C CA . TYR A 1 98 ? 0.001 -6.439 1.819 1.00 73.12 98 TYR A CA 1
ATOM 764 C C . TYR A 1 98 ? -0.287 -7.350 0.613 1.00 73.12 98 TYR A C 1
ATOM 766 O O . TYR A 1 98 ? 0.420 -8.331 0.417 1.00 73.12 98 TYR A O 1
ATOM 774 N N . LEU A 1 99 ? -1.316 -7.044 -0.193 1.00 75.88 99 LEU A N 1
ATOM 775 C CA . LEU A 1 99 ? -1.727 -7.891 -1.324 1.00 75.88 99 LEU A CA 1
ATOM 776 C C . LEU A 1 99 ? -0.834 -7.748 -2.554 1.00 75.88 99 LEU A C 1
ATOM 778 O O . LEU A 1 99 ? -0.578 -8.736 -3.231 1.00 75.88 99 LEU A O 1
ATOM 782 N N . THR A 1 100 ? -0.399 -6.528 -2.865 1.00 77.38 100 THR A N 1
ATOM 783 C CA . THR A 1 100 ? 0.486 -6.296 -4.009 1.00 77.38 100 THR A CA 1
ATOM 784 C C . THR A 1 100 ? 1.908 -6.000 -3.601 1.00 77.38 100 THR A C 1
ATOM 786 O O . THR A 1 100 ? 2.779 -6.226 -4.422 1.00 77.38 100 THR A O 1
ATOM 789 N N . HIS A 1 101 ? 2.142 -5.503 -2.381 1.00 80.38 101 HIS A N 1
ATOM 790 C CA . HIS A 1 101 ? 3.424 -4.953 -1.940 1.00 80.38 101 HIS A CA 1
ATOM 791 C C . HIS A 1 101 ? 3.994 -3.907 -2.919 1.00 80.38 101 HIS A C 1
ATOM 793 O O . HIS A 1 101 ? 3.503 -3.714 -4.031 1.00 80.38 101 HIS A O 1
ATOM 799 N N . ASP A 1 102 ? 4.991 -3.144 -2.497 1.00 77.00 102 ASP A N 1
ATOM 800 C CA . ASP A 1 102 ? 5.598 -2.148 -3.370 1.00 77.00 102 ASP A CA 1
ATOM 801 C C . ASP A 1 102 ? 6.955 -2.616 -3.876 1.00 77.00 102 ASP A C 1
ATOM 803 O O . ASP A 1 102 ? 7.538 -3.567 -3.367 1.00 77.00 102 ASP A O 1
ATOM 807 N N . SER A 1 103 ? 7.463 -1.934 -4.896 1.00 73.62 103 SER A N 1
ATOM 808 C CA . SER A 1 103 ? 8.860 -2.079 -5.318 1.00 73.62 103 SER A CA 1
ATOM 809 C C . SER A 1 103 ? 9.762 -1.029 -4.650 1.00 73.62 103 SER A C 1
ATOM 811 O O . SER A 1 103 ? 10.735 -0.590 -5.259 1.00 73.62 103 SER A O 1
ATOM 813 N N . GLY A 1 104 ? 9.408 -0.565 -3.442 1.00 75.44 104 GLY A N 1
ATOM 814 C CA . GLY A 1 104 ? 9.941 0.666 -2.857 1.00 75.44 104 GLY A CA 1
ATOM 815 C C . GLY A 1 104 ? 9.942 0.708 -1.323 1.00 75.44 104 GLY A C 1
ATOM 816 O O . GLY A 1 104 ? 10.657 -0.043 -0.661 1.00 75.44 104 GLY A O 1
ATOM 817 N N . ILE A 1 105 ? 9.209 1.669 -0.756 1.00 66.75 105 ILE A N 1
ATOM 818 C CA . ILE A 1 105 ? 9.262 2.090 0.653 1.00 66.75 105 ILE A CA 1
ATOM 819 C C . ILE A 1 105 ? 8.873 1.006 1.674 1.00 66.75 105 ILE A C 1
ATOM 821 O O . ILE A 1 105 ? 9.345 1.048 2.814 1.00 66.75 105 ILE A O 1
ATOM 825 N N . TYR A 1 106 ? 8.035 0.036 1.311 1.00 71.12 106 TYR A N 1
ATOM 826 C CA . TYR A 1 106 ? 7.578 -1.004 2.229 1.00 71.12 106 TYR A CA 1
ATOM 827 C C . TYR A 1 106 ? 8.627 -2.098 2.449 1.00 71.12 106 TYR A C 1
ATOM 829 O O . TYR A 1 106 ? 8.554 -2.769 3.478 1.00 71.12 106 TYR A O 1
ATOM 837 N N . GLY A 1 107 ? 9.625 -2.253 1.569 1.00 73.94 107 GLY A N 1
ATOM 838 C CA . GLY A 1 107 ? 10.721 -3.210 1.772 1.00 73.94 107 GLY A CA 1
ATOM 839 C C . GLY A 1 107 ? 11.484 -2.957 3.078 1.00 73.94 107 GLY A C 1
ATOM 840 O O . GLY A 1 107 ? 11.640 -3.854 3.904 1.00 73.94 107 GLY A O 1
ATOM 841 N N . THR A 1 108 ? 11.859 -1.702 3.344 1.00 76.38 108 THR A N 1
ATOM 842 C CA . THR A 1 108 ? 12.530 -1.323 4.602 1.00 76.38 108 THR A CA 1
ATOM 843 C C . THR A 1 108 ? 11.624 -1.507 5.823 1.00 76.38 108 THR A C 1
ATOM 845 O O . THR A 1 108 ? 12.083 -1.929 6.882 1.00 76.38 108 THR A O 1
ATOM 848 N N . LEU A 1 109 ? 10.320 -1.237 5.691 1.00 77.50 109 LEU A N 1
ATOM 849 C CA . LEU A 1 109 ? 9.362 -1.461 6.780 1.00 77.50 109 LEU A CA 1
ATOM 850 C C . LEU A 1 109 ? 9.226 -2.953 7.115 1.00 77.50 109 LEU A C 1
ATOM 852 O O . LEU A 1 109 ? 9.141 -3.311 8.289 1.00 77.50 109 LEU A O 1
ATOM 856 N N . LEU A 1 110 ? 9.246 -3.822 6.101 1.00 80.81 110 LEU A N 1
ATOM 857 C CA . LEU A 1 110 ? 9.238 -5.271 6.280 1.00 80.81 110 LEU A CA 1
ATOM 858 C C . LEU A 1 110 ? 10.502 -5.758 6.998 1.00 80.81 110 LEU A C 1
ATOM 860 O O . LEU A 1 110 ? 10.414 -6.587 7.902 1.00 80.81 110 LEU A O 1
ATOM 864 N N . GLU A 1 111 ? 11.670 -5.213 6.659 1.00 83.56 111 GLU A N 1
ATOM 865 C CA . GLU A 1 111 ? 12.910 -5.510 7.381 1.00 83.56 111 GLU A CA 1
ATOM 866 C C . GLU A 1 111 ? 12.834 -5.088 8.854 1.00 83.56 111 GLU A C 1
ATOM 868 O O . GLU A 1 111 ? 13.232 -5.854 9.733 1.00 83.56 111 GLU A O 1
ATOM 873 N N . ASP A 1 112 ? 12.305 -3.894 9.142 1.00 82.62 112 ASP A N 1
ATOM 874 C CA . ASP A 1 112 ? 12.107 -3.408 10.511 1.00 82.62 112 ASP A CA 1
ATOM 875 C C . ASP A 1 112 ? 11.209 -4.364 11.315 1.00 82.62 112 ASP A C 1
ATOM 877 O O . ASP A 1 112 ? 11.529 -4.707 12.454 1.00 82.62 112 ASP A O 1
ATOM 881 N N . ILE A 1 113 ? 10.107 -4.822 10.715 1.00 83.81 113 ILE A N 1
ATOM 882 C CA . ILE A 1 113 ? 9.187 -5.807 11.298 1.00 83.81 113 ILE A CA 1
ATOM 883 C C . ILE A 1 113 ? 9.899 -7.140 11.554 1.00 83.81 113 ILE A C 1
ATOM 885 O O . ILE A 1 113 ? 9.808 -7.700 12.649 1.00 83.81 113 ILE A O 1
ATOM 889 N N . ASN A 1 114 ? 10.636 -7.647 10.567 1.00 87.31 114 ASN A N 1
ATOM 890 C CA . ASN A 1 114 ? 11.338 -8.925 10.665 1.00 87.31 114 ASN A CA 1
ATOM 891 C C . ASN A 1 114 ? 12.451 -8.901 11.720 1.00 87.31 114 ASN A C 1
ATOM 893 O O . ASN A 1 114 ? 12.762 -9.938 12.298 1.00 87.31 114 ASN A O 1
ATOM 897 N N . ARG A 1 115 ? 13.028 -7.730 12.026 1.00 86.75 115 ARG A N 1
ATOM 898 C CA . ARG A 1 115 ? 13.973 -7.580 13.145 1.00 86.75 115 ARG A CA 1
ATOM 899 C C . ARG A 1 115 ? 13.298 -7.584 14.519 1.00 86.75 115 ARG A C 1
ATOM 901 O O . ARG A 1 115 ? 13.945 -7.966 15.490 1.00 86.75 115 ARG A O 1
ATOM 908 N N . ARG A 1 116 ? 12.034 -7.157 14.622 1.00 85.38 116 ARG A N 1
ATOM 909 C CA . ARG A 1 116 ? 11.275 -7.131 15.890 1.00 85.38 116 ARG A CA 1
ATOM 910 C C . ARG A 1 116 ? 10.524 -8.428 16.182 1.00 85.38 116 ARG A C 1
ATOM 912 O O . ARG A 1 116 ? 10.202 -8.696 17.337 1.00 85.38 116 ARG A O 1
ATOM 919 N N . THR A 1 117 ? 10.226 -9.223 15.157 1.00 82.00 117 THR A N 1
ATOM 920 C CA . THR A 1 117 ? 9.362 -10.405 15.263 1.00 82.00 117 THR A CA 1
ATOM 921 C C . THR A 1 117 ? 10.143 -11.710 15.110 1.00 82.00 117 THR A C 1
ATOM 923 O O . THR A 1 117 ? 11.158 -11.783 14.427 1.00 82.00 117 THR A O 1
ATOM 926 N N . SER A 1 118 ? 9.666 -12.777 15.756 1.00 81.00 118 SER A N 1
ATOM 927 C CA . SER A 1 118 ? 10.275 -14.116 15.680 1.00 81.00 118 SER A CA 1
ATOM 928 C C . SER A 1 118 ? 9.804 -14.943 14.479 1.00 81.00 118 SER A C 1
ATOM 930 O O . SER A 1 118 ? 10.333 -16.024 14.233 1.00 81.00 118 SER A O 1
ATOM 932 N N . THR A 1 119 ? 8.795 -14.460 13.749 1.00 79.25 119 THR A N 1
ATOM 933 C CA . THR A 1 119 ? 8.225 -15.109 12.562 1.00 79.25 119 THR A CA 1
ATOM 934 C C . THR A 1 119 ? 8.373 -14.151 11.384 1.00 79.25 119 THR A C 1
ATOM 936 O O . THR A 1 119 ? 7.522 -13.276 11.222 1.00 79.25 119 THR A O 1
ATOM 939 N N . PRO A 1 120 ? 9.458 -14.262 10.599 1.00 78.06 120 PRO A N 1
ATOM 940 C CA . PRO A 1 120 ? 9.709 -13.332 9.513 1.00 78.06 120 PRO A CA 1
ATOM 941 C C . PRO A 1 120 ? 8.634 -13.467 8.435 1.00 78.06 120 PRO A C 1
ATOM 943 O O . PRO A 1 120 ? 8.261 -14.572 8.037 1.00 78.06 120 PRO A O 1
ATOM 946 N N . LEU A 1 121 ? 8.153 -12.326 7.958 1.00 80.31 121 LEU A N 1
ATOM 947 C CA . LEU A 1 121 ? 7.250 -12.219 6.826 1.00 80.31 121 LEU A CA 1
ATOM 948 C C . LEU A 1 121 ? 8.048 -11.992 5.540 1.00 80.31 121 LEU A C 1
ATOM 950 O O . LEU A 1 121 ? 9.066 -11.297 5.530 1.00 80.31 121 LEU A O 1
ATOM 954 N N . ALA A 1 122 ? 7.545 -12.555 4.447 1.00 82.75 122 ALA A N 1
ATOM 955 C CA . ALA A 1 122 ? 8.032 -12.307 3.100 1.00 82.75 122 ALA A CA 1
ATOM 956 C C . ALA A 1 122 ? 6.841 -11.887 2.238 1.00 82.75 122 ALA A C 1
ATOM 958 O O . ALA A 1 122 ? 5.906 -12.663 2.043 1.00 82.75 122 ALA A O 1
ATOM 959 N N . PHE A 1 123 ? 6.871 -10.647 1.763 1.00 84.44 123 PHE A N 1
ATOM 960 C CA . PHE A 1 123 ? 5.925 -10.137 0.783 1.00 84.44 123 PHE A CA 1
ATOM 961 C C . PHE A 1 123 ? 6.663 -9.957 -0.541 1.00 84.44 123 PHE A C 1
ATOM 963 O O . PHE A 1 123 ? 7.852 -9.639 -0.554 1.00 84.44 123 PHE A O 1
ATOM 970 N N . GLU A 1 124 ? 5.955 -10.142 -1.650 1.00 85.19 124 GLU A N 1
ATOM 971 C CA . GLU A 1 124 ? 6.510 -9.990 -2.994 1.00 85.19 124 GLU A CA 1
ATOM 972 C C . GLU A 1 124 ? 5.744 -8.901 -3.753 1.00 85.19 124 GLU A C 1
ATOM 974 O O . GLU A 1 124 ? 4.511 -8.873 -3.673 1.00 85.19 124 GLU A O 1
ATOM 979 N N . PRO A 1 125 ? 6.434 -8.016 -4.499 1.00 89.88 125 PRO A N 1
ATOM 980 C CA . PRO A 1 125 ? 5.777 -7.081 -5.402 1.00 89.88 125 PRO A CA 1
ATOM 981 C C . PRO A 1 125 ? 5.009 -7.845 -6.491 1.00 89.88 125 PRO A C 1
ATOM 983 O O . PRO A 1 125 ? 5.598 -8.598 -7.265 1.00 89.88 125 PRO A O 1
ATOM 986 N N . ALA A 1 126 ? 3.698 -7.635 -6.570 1.00 92.50 126 ALA A N 1
ATOM 987 C CA . ALA A 1 126 ? 2.778 -8.340 -7.465 1.00 92.50 126 ALA A CA 1
ATOM 988 C C . ALA A 1 126 ? 2.058 -7.412 -8.460 1.00 92.50 126 ALA A C 1
ATOM 990 O O . ALA A 1 126 ? 1.197 -7.867 -9.212 1.00 92.50 126 ALA A O 1
ATOM 991 N N . LEU A 1 127 ? 2.388 -6.114 -8.474 1.00 94.19 127 LEU A N 1
ATOM 992 C CA . LEU A 1 127 ? 1.861 -5.149 -9.439 1.00 94.19 127 LEU A CA 1
ATOM 993 C C . LEU A 1 127 ? 2.969 -4.665 -10.377 1.00 94.19 127 LEU A C 1
ATOM 995 O O . LEU A 1 127 ? 3.985 -4.137 -9.932 1.00 94.19 127 LEU A O 1
ATOM 999 N N . GLU A 1 128 ? 2.729 -4.789 -11.680 1.00 95.94 128 GLU A N 1
ATOM 1000 C CA . GLU A 1 128 ? 3.612 -4.293 -12.735 1.00 95.94 128 GLU A CA 1
ATOM 1001 C C . GLU A 1 128 ? 2.811 -3.426 -13.711 1.00 95.94 128 GLU A C 1
ATOM 1003 O O . GLU A 1 128 ? 1.720 -3.804 -14.138 1.00 95.94 128 GLU A O 1
ATOM 1008 N N . VAL A 1 129 ? 3.377 -2.289 -14.111 1.00 96.94 129 VAL A N 1
ATOM 1009 C CA . VAL A 1 129 ? 2.896 -1.478 -15.233 1.00 96.94 129 VAL A CA 1
ATOM 1010 C C . VAL A 1 129 ? 3.810 -1.742 -16.421 1.00 96.94 129 VAL A C 1
ATOM 1012 O O . VAL A 1 129 ? 4.987 -1.382 -16.409 1.00 96.94 129 VAL A O 1
ATOM 1015 N N . TRP A 1 130 ? 3.280 -2.396 -17.449 1.00 97.88 130 TRP A N 1
ATOM 1016 C CA . TRP A 1 130 ? 4.022 -2.697 -18.670 1.00 97.88 130 TRP A CA 1
ATOM 1017 C C . TRP A 1 130 ? 3.877 -1.560 -19.680 1.00 97.88 130 TRP A C 1
ATOM 1019 O O . TRP A 1 130 ? 2.769 -1.233 -20.098 1.00 97.88 130 TRP A O 1
ATOM 1029 N N . ALA A 1 131 ? 5.004 -0.982 -20.091 1.00 98.19 131 ALA A N 1
ATOM 1030 C CA . ALA A 1 131 ? 5.060 0.160 -20.994 1.00 98.19 131 ALA A CA 1
ATOM 1031 C C . ALA A 1 131 ? 5.901 -0.158 -22.232 1.00 98.19 131 ALA A C 1
ATOM 1033 O O . ALA A 1 131 ? 6.960 -0.779 -22.138 1.00 98.19 131 ALA A O 1
ATOM 1034 N N . GLN A 1 132 ? 5.461 0.298 -23.402 1.00 98.44 132 GLN A N 1
ATOM 1035 C CA . GLN A 1 132 ? 6.224 0.158 -24.639 1.00 98.44 132 GLN A CA 1
ATOM 1036 C C . GLN A 1 132 ? 7.309 1.231 -24.745 1.00 98.44 132 GLN A C 1
ATOM 1038 O O . GLN A 1 132 ? 7.050 2.407 -24.479 1.00 98.44 132 GLN A O 1
ATOM 1043 N N . VAL A 1 133 ? 8.500 0.835 -25.190 1.00 98.56 133 VAL A N 1
ATOM 1044 C CA . VAL A 1 133 ? 9.606 1.722 -25.553 1.00 98.56 133 VAL A CA 1
ATOM 1045 C C . VAL A 1 133 ? 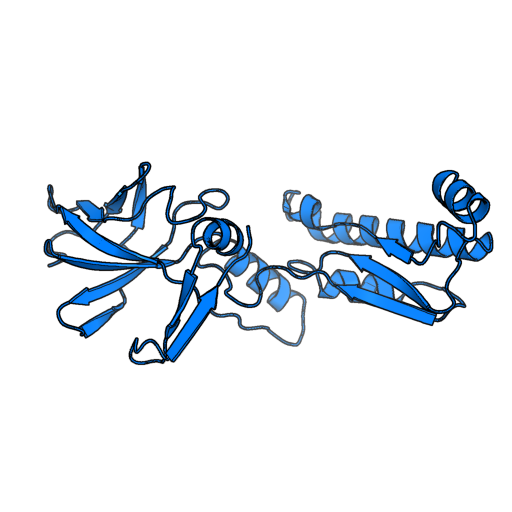9.230 2.512 -26.797 1.00 98.56 133 VAL A C 1
ATOM 1047 O O . VAL A 1 133 ? 9.048 1.949 -27.877 1.00 98.56 133 VAL A O 1
ATOM 1050 N N . LEU A 1 134 ? 9.151 3.830 -26.642 1.00 98.62 134 LEU A N 1
ATOM 1051 C CA . LEU A 1 134 ? 8.818 4.768 -27.709 1.00 98.62 134 LEU A CA 1
ATOM 1052 C C . LEU A 1 134 ? 10.065 5.319 -28.400 1.00 98.62 134 LEU A C 1
ATOM 1054 O O . LEU A 1 134 ? 10.034 5.596 -29.595 1.00 98.62 134 LEU A O 1
ATOM 1058 N N . SER A 1 135 ? 11.154 5.508 -27.651 1.00 98.12 135 SER A N 1
ATOM 1059 C CA . SER A 1 135 ? 12.377 6.116 -28.175 1.00 98.12 135 SER A CA 1
ATOM 1060 C C . SER A 1 135 ? 13.613 5.718 -27.371 1.00 98.12 135 SER A C 1
ATOM 1062 O O . SER A 1 135 ? 13.547 5.532 -26.156 1.00 98.12 135 SER A O 1
ATOM 1064 N N . THR A 1 136 ? 14.750 5.638 -28.058 1.00 96.75 136 THR A N 1
ATOM 1065 C CA . THR A 1 136 ? 16.095 5.498 -27.480 1.00 96.75 136 THR A CA 1
ATOM 1066 C C . THR A 1 136 ? 16.987 6.590 -28.082 1.00 96.75 136 THR A C 1
ATOM 1068 O O . THR A 1 136 ? 17.821 6.301 -28.945 1.00 96.75 136 THR A O 1
ATOM 1071 N N . PRO A 1 137 ? 16.736 7.870 -27.748 1.00 95.44 137 PRO A N 1
ATOM 1072 C CA . PRO A 1 137 ? 17.302 8.996 -28.493 1.00 95.44 137 PRO A CA 1
ATOM 1073 C C . PRO A 1 137 ? 18.811 9.152 -28.272 1.00 95.44 137 PRO A C 1
ATOM 1075 O O . PRO A 1 137 ? 19.499 9.728 -29.109 1.00 95.44 137 PRO A O 1
ATOM 1078 N N . GLU A 1 138 ? 19.323 8.623 -27.160 1.00 93.69 138 GLU A N 1
ATOM 1079 C CA . GLU A 1 138 ? 20.727 8.682 -26.767 1.00 93.69 138 GLU A CA 1
ATOM 1080 C C . GLU A 1 138 ? 21.147 7.343 -26.130 1.00 93.69 138 GLU A C 1
ATOM 1082 O O . GLU A 1 138 ? 20.296 6.662 -25.553 1.00 93.69 138 GLU A O 1
ATOM 1087 N N . PRO A 1 139 ? 22.440 6.957 -26.161 1.00 91.31 139 PRO A N 1
ATOM 1088 C CA . PRO A 1 139 ? 22.909 5.631 -25.727 1.00 91.31 139 PRO A CA 1
ATOM 1089 C C . PRO A 1 139 ? 22.605 5.209 -24.280 1.00 91.31 139 PRO A C 1
ATOM 1091 O O . PRO A 1 139 ? 22.824 4.048 -23.941 1.00 91.31 139 PRO A O 1
ATOM 1094 N N . GLY A 1 140 ? 22.177 6.133 -23.417 1.00 95.00 140 GLY A N 1
ATOM 1095 C CA . GLY A 1 140 ? 21.871 5.870 -22.008 1.00 95.00 140 GLY A CA 1
ATOM 1096 C C . GLY A 1 140 ? 20.468 6.295 -21.581 1.00 95.00 140 GLY A C 1
ATOM 1097 O O . GLY A 1 140 ? 20.216 6.398 -20.378 1.00 95.00 140 GLY A O 1
ATOM 1098 N N . LEU A 1 141 ? 19.581 6.578 -22.541 1.00 96.62 141 LEU A N 1
ATOM 1099 C CA . LEU A 1 141 ? 18.219 7.041 -22.294 1.00 96.62 141 LEU A CA 1
ATOM 1100 C C . LEU A 1 141 ? 17.210 6.214 -23.093 1.00 96.62 141 LEU A C 1
ATOM 1102 O O . LEU A 1 141 ? 17.273 6.133 -24.318 1.00 96.62 141 LEU A O 1
ATOM 1106 N N . VAL A 1 142 ? 16.232 5.666 -22.381 1.00 98.12 142 VAL A N 1
ATOM 1107 C CA . VAL A 1 142 ? 15.072 4.967 -22.935 1.00 98.12 142 VAL A CA 1
ATOM 1108 C C . VAL A 1 142 ? 13.811 5.703 -22.491 1.00 98.12 142 VAL A C 1
ATOM 1110 O O . VAL A 1 142 ? 13.654 6.008 -21.313 1.00 98.12 142 VAL A O 1
ATOM 1113 N N . ILE A 1 143 ? 12.908 6.001 -23.423 1.00 98.44 143 ILE A N 1
ATOM 1114 C CA . ILE A 1 143 ? 11.624 6.655 -23.142 1.00 98.44 143 ILE A CA 1
ATOM 1115 C C . ILE A 1 143 ? 10.505 5.641 -23.365 1.00 98.44 143 ILE A C 1
ATOM 1117 O O . ILE A 1 143 ? 10.423 5.045 -24.442 1.00 98.44 143 ILE A O 1
ATOM 1121 N N . VAL A 1 144 ? 9.639 5.460 -22.367 1.00 98.75 144 VAL A N 1
ATOM 1122 C CA . VAL A 1 144 ? 8.521 4.501 -22.407 1.00 98.75 144 VAL A CA 1
ATOM 1123 C C . VAL A 1 144 ? 7.160 5.185 -22.269 1.00 98.75 144 VAL A C 1
ATOM 1125 O O . VAL A 1 144 ? 7.062 6.286 -21.734 1.00 98.75 144 VAL A O 1
ATOM 1128 N N . SER A 1 145 ? 6.115 4.510 -22.745 1.00 98.50 145 SER A N 1
ATOM 1129 C CA . SER A 1 145 ? 4.703 4.942 -22.773 1.00 98.50 145 SER A CA 1
ATOM 1130 C C . SER A 1 145 ? 3.962 4.747 -21.443 1.00 98.50 145 SER A C 1
ATOM 1132 O O . SER A 1 145 ? 2.855 4.222 -21.411 1.00 98.50 145 SER A O 1
ATOM 1134 N N . ALA A 1 146 ? 4.583 5.140 -20.336 1.00 97.88 146 ALA A N 1
ATOM 1135 C CA . ALA A 1 146 ? 3.917 5.219 -19.040 1.00 97.88 146 ALA A CA 1
ATOM 1136 C C . ALA A 1 146 ? 4.437 6.432 -18.280 1.00 97.88 146 ALA A C 1
ATOM 1138 O O . ALA A 1 146 ? 5.636 6.694 -18.293 1.00 97.88 146 ALA A O 1
ATOM 1139 N N . GLY A 1 147 ? 3.553 7.169 -17.622 1.00 96.00 147 GLY A N 1
ATOM 1140 C CA . GLY A 1 147 ? 3.879 8.371 -16.872 1.00 96.00 147 GLY A CA 1
ATOM 1141 C C . GLY A 1 147 ? 3.009 8.554 -15.633 1.00 96.00 147 GLY A C 1
ATOM 1142 O O . GLY A 1 147 ? 2.475 7.600 -15.074 1.00 96.00 147 GLY A O 1
ATOM 1143 N N . ARG A 1 148 ? 2.819 9.811 -15.220 1.00 94.75 148 ARG A N 1
ATOM 1144 C CA . ARG A 1 148 ? 2.036 10.176 -14.015 1.00 94.75 148 ARG A CA 1
ATOM 1145 C C . ARG A 1 148 ? 0.592 9.686 -14.022 1.00 94.75 148 ARG A C 1
ATOM 1147 O O . ARG A 1 148 ? -0.072 9.654 -12.988 1.00 94.75 148 ARG A O 1
ATOM 1154 N N . ARG A 1 149 ? 0.063 9.379 -15.207 1.00 96.12 149 ARG A N 1
ATOM 1155 C CA . ARG A 1 149 ? -1.288 8.839 -15.361 1.00 96.12 149 ARG A CA 1
ATOM 1156 C C . ARG A 1 149 ? -1.370 7.333 -15.185 1.00 96.12 149 ARG A C 1
ATOM 1158 O O . ARG A 1 149 ? -2.485 6.839 -15.158 1.00 96.12 149 ARG A O 1
ATOM 1165 N N . ASP A 1 150 ? -0.243 6.647 -15.047 1.00 96.38 150 ASP A N 1
ATOM 1166 C CA . ASP A 1 150 ? -0.162 5.187 -15.077 1.00 96.38 150 ASP A CA 1
ATOM 1167 C C . ASP A 1 150 ? 0.332 4.601 -13.746 1.00 96.38 150 ASP A C 1
ATOM 1169 O O . ASP A 1 150 ? 0.096 3.428 -13.470 1.00 96.38 150 ASP A O 1
ATOM 1173 N N . PHE A 1 151 ? 0.984 5.399 -12.896 1.00 92.69 151 PHE A N 1
ATOM 1174 C CA . PHE A 1 151 ? 1.412 5.000 -11.553 1.00 92.69 151 PHE A CA 1
ATOM 1175 C C . PHE A 1 151 ? 1.419 6.179 -10.575 1.00 92.69 151 PHE A C 1
ATOM 1177 O O . PHE A 1 151 ? 1.522 7.341 -10.970 1.00 92.69 151 PHE A O 1
ATOM 1184 N N . GLY A 1 152 ? 1.295 5.866 -9.284 1.00 87.81 152 GLY A N 1
ATOM 1185 C CA . GLY A 1 152 ? 1.421 6.841 -8.203 1.00 87.81 152 GLY A CA 1
ATOM 1186 C C . GLY A 1 152 ? 2.864 7.325 -8.031 1.00 87.81 152 GLY A C 1
ATOM 1187 O O . GLY A 1 152 ? 3.804 6.540 -8.146 1.00 87.81 152 GLY A O 1
ATOM 1188 N N . GLU A 1 153 ? 3.043 8.617 -7.751 1.00 82.00 153 GLU A N 1
ATOM 1189 C CA . GLU A 1 153 ? 4.361 9.260 -7.576 1.00 82.00 153 GLU A CA 1
ATOM 1190 C C . GLU A 1 153 ? 4.635 9.698 -6.127 1.00 82.00 153 GLU A C 1
ATOM 1192 O O . GLU A 1 153 ?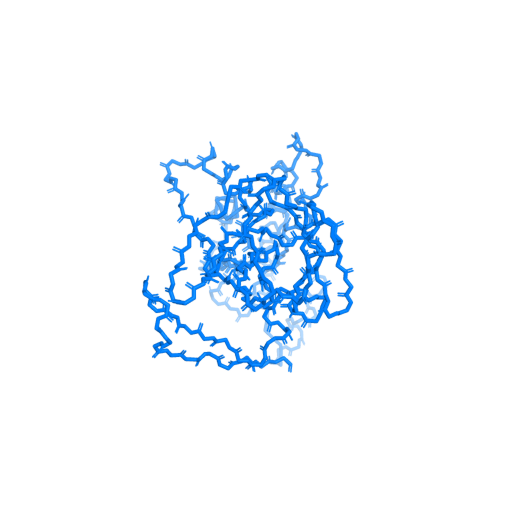 5.686 10.261 -5.821 1.00 82.00 153 GLU A O 1
ATOM 1197 N N . ASP A 1 154 ? 3.697 9.457 -5.212 1.00 83.31 154 ASP A N 1
ATOM 1198 C CA . ASP A 1 154 ? 3.752 9.927 -3.825 1.00 83.31 154 ASP A CA 1
ATOM 1199 C C . ASP A 1 154 ? 4.826 9.223 -2.976 1.00 83.31 154 ASP A C 1
ATOM 1201 O O . ASP A 1 154 ? 5.217 9.742 -1.931 1.00 83.31 154 ASP A O 1
ATOM 1205 N N . ALA A 1 155 ? 5.353 8.090 -3.450 1.00 83.00 155 ALA A N 1
ATOM 1206 C CA . ALA A 1 155 ? 6.444 7.344 -2.818 1.00 83.00 155 ALA A CA 1
ATOM 1207 C C . ALA A 1 155 ? 7.699 7.211 -3.705 1.00 83.00 155 ALA A C 1
ATOM 1209 O O . ALA A 1 155 ? 8.508 6.305 -3.508 1.00 83.00 155 ALA A O 1
ATOM 1210 N N . GLY A 1 156 ? 7.874 8.110 -4.679 1.00 86.88 156 GLY A N 1
ATOM 1211 C CA . GLY A 1 156 ? 9.021 8.118 -5.590 1.00 86.88 156 GLY A CA 1
ATOM 1212 C C . GLY A 1 156 ? 8.768 7.414 -6.925 1.00 86.88 156 GLY A C 1
ATOM 1213 O O . GLY A 1 156 ? 7.677 6.920 -7.202 1.00 86.88 156 GLY A O 1
ATOM 1214 N N . ASN A 1 157 ? 9.794 7.401 -7.779 1.00 91.88 157 ASN A N 1
ATOM 1215 C CA . ASN A 1 157 ? 9.710 6.829 -9.126 1.00 91.88 157 ASN A CA 1
ATOM 1216 C C . ASN A 1 157 ? 9.537 5.302 -9.078 1.00 91.88 157 ASN A C 1
ATOM 1218 O O . ASN A 1 157 ? 10.107 4.681 -8.179 1.00 91.88 157 ASN A O 1
ATOM 1222 N N . PRO A 1 158 ? 8.839 4.684 -10.051 1.00 93.38 158 PRO A N 1
ATOM 1223 C CA . PRO A 1 158 ? 8.734 3.232 -10.117 1.00 93.38 158 PRO A CA 1
ATOM 1224 C C . PRO A 1 158 ? 10.088 2.582 -10.437 1.00 93.38 158 PRO A C 1
ATOM 1226 O O . PRO A 1 158 ? 10.929 3.150 -11.145 1.00 93.38 158 PRO A O 1
ATOM 1229 N N . ALA A 1 159 ? 10.281 1.364 -9.939 1.00 93.50 159 ALA A N 1
ATOM 1230 C CA . ALA A 1 159 ? 11.450 0.543 -10.218 1.00 93.50 159 ALA A CA 1
ATOM 1231 C C . ALA A 1 159 ? 11.392 -0.028 -11.643 1.00 93.50 159 ALA A C 1
ATOM 1233 O O . ALA A 1 159 ? 10.325 -0.399 -12.130 1.00 93.50 159 ALA A O 1
ATOM 1234 N N . VAL A 1 160 ? 12.539 -0.140 -12.313 1.00 96.25 160 VAL A N 1
ATOM 1235 C CA . VAL A 1 160 ? 12.634 -0.818 -13.614 1.00 96.25 160 VAL A CA 1
ATOM 1236 C C . VAL A 1 160 ? 12.913 -2.293 -13.358 1.00 96.25 160 VAL A C 1
ATOM 1238 O O . VAL A 1 160 ? 13.966 -2.629 -12.828 1.00 96.25 160 VAL A O 1
ATOM 1241 N N . LEU A 1 161 ? 11.973 -3.171 -13.711 1.00 95.56 161 LEU A N 1
ATOM 1242 C CA . LEU A 1 161 ? 12.029 -4.577 -13.298 1.00 95.56 161 LEU A CA 1
ATOM 1243 C C . LEU A 1 161 ? 12.527 -5.494 -14.413 1.00 95.56 161 LEU A C 1
ATOM 1245 O O . LEU A 1 161 ? 13.443 -6.298 -14.232 1.00 95.56 161 LEU A O 1
ATOM 1249 N N . LYS A 1 162 ? 11.856 -5.440 -15.564 1.00 96.50 162 LYS A N 1
ATOM 1250 C CA . LYS A 1 162 ? 11.972 -6.455 -16.616 1.00 96.50 162 LYS A CA 1
ATOM 1251 C C . LYS A 1 162 ? 11.879 -5.816 -17.989 1.00 96.50 162 LYS A C 1
ATOM 1253 O O . LYS A 1 162 ? 11.285 -4.757 -18.166 1.00 96.50 162 LYS A O 1
ATOM 1258 N N . HIS A 1 163 ? 12.430 -6.511 -18.966 1.00 97.00 163 HIS A N 1
ATOM 1259 C CA . HIS A 1 163 ? 12.302 -6.239 -20.386 1.00 97.00 163 HIS A CA 1
ATOM 1260 C C . HIS A 1 163 ? 11.615 -7.420 -21.063 1.00 97.00 163 HIS A C 1
ATOM 1262 O O . HIS A 1 163 ? 11.858 -8.570 -20.693 1.00 97.00 163 HIS A O 1
ATOM 1268 N N . ALA A 1 164 ? 10.785 -7.145 -22.066 1.00 97.50 164 ALA A N 1
ATOM 1269 C CA . ALA A 1 164 ? 10.240 -8.170 -22.935 1.00 97.50 164 ALA A CA 1
ATOM 1270 C C . ALA A 1 164 ? 10.364 -7.812 -24.416 1.00 97.50 164 ALA A C 1
ATOM 1272 O O . ALA A 1 164 ? 10.075 -6.692 -24.844 1.00 97.50 164 ALA A O 1
ATOM 1273 N N . ARG A 1 165 ? 10.728 -8.821 -25.211 1.00 96.25 165 ARG A N 1
ATOM 1274 C CA . ARG A 1 165 ? 10.733 -8.771 -26.676 1.00 96.25 165 ARG A CA 1
ATOM 1275 C C . ARG A 1 165 ? 10.236 -10.100 -27.224 1.00 96.25 165 ARG A C 1
ATOM 1277 O O . ARG A 1 165 ? 10.738 -11.148 -26.832 1.00 96.25 165 ARG A O 1
ATOM 1284 N N . GLN A 1 166 ? 9.267 -10.054 -28.142 1.00 91.94 166 GLN A N 1
ATOM 1285 C CA . GLN A 1 166 ? 8.716 -11.251 -28.803 1.00 91.94 166 GLN A CA 1
ATOM 1286 C C . GLN A 1 166 ? 8.281 -12.347 -27.803 1.00 91.94 166 GLN A C 1
ATOM 1288 O O . GLN A 1 166 ? 8.547 -13.527 -28.004 1.00 91.94 166 GLN A O 1
ATOM 1293 N N . GLY A 1 167 ? 7.653 -11.947 -26.691 1.00 89.31 167 GLY A N 1
ATOM 1294 C CA . GLY A 1 167 ? 7.183 -12.861 -25.640 1.00 89.31 167 GLY A CA 1
ATOM 1295 C C . GLY A 1 167 ? 8.268 -13.383 -24.690 1.00 89.31 167 GLY A C 1
ATOM 1296 O O . GLY A 1 167 ? 7.948 -14.066 -23.723 1.00 89.31 167 GLY A O 1
ATOM 1297 N N . VAL A 1 168 ? 9.543 -13.052 -24.913 1.00 94.25 168 VAL A N 1
ATOM 1298 C CA . VAL A 1 168 ? 10.638 -13.436 -24.014 1.00 94.25 168 VAL A CA 1
ATOM 1299 C C . VAL A 1 168 ? 10.839 -12.347 -22.969 1.00 94.25 168 VAL A C 1
ATOM 1301 O O . VAL A 1 168 ? 11.266 -11.246 -23.314 1.00 94.25 168 VAL A O 1
ATOM 1304 N N . VAL A 1 169 ? 10.570 -12.672 -21.703 1.00 96.31 169 VAL A N 1
ATOM 1305 C CA . VAL A 1 169 ? 10.753 -11.780 -20.548 1.00 96.31 169 VAL A CA 1
ATOM 1306 C C . VAL A 1 169 ? 12.107 -12.031 -19.885 1.00 96.31 169 VAL A C 1
ATOM 1308 O O . VAL A 1 169 ? 12.504 -13.179 -19.679 1.00 96.31 169 VAL A O 1
ATOM 1311 N N . ARG A 1 170 ? 12.825 -10.961 -19.537 1.00 94.62 170 ARG A N 1
ATOM 1312 C CA . ARG A 1 170 ? 14.115 -11.005 -18.836 1.00 94.62 170 ARG A CA 1
ATOM 1313 C C . ARG A 1 170 ? 14.168 -9.928 -17.763 1.00 94.62 170 ARG A C 1
ATOM 1315 O O . ARG A 1 170 ? 13.726 -8.808 -17.998 1.00 94.62 170 ARG A O 1
ATOM 1322 N N . ALA A 1 171 ? 14.729 -10.256 -16.603 1.00 95.00 171 ALA A N 1
ATOM 1323 C CA . ALA A 1 171 ? 15.003 -9.259 -15.574 1.00 95.00 171 ALA A CA 1
ATOM 1324 C C . ALA A 1 171 ? 16.024 -8.232 -16.084 1.00 95.00 171 ALA A C 1
ATOM 1326 O O . ALA A 1 171 ? 16.970 -8.588 -16.795 1.00 95.00 171 ALA A O 1
ATOM 1327 N N . LEU A 1 172 ? 15.828 -6.969 -15.714 1.00 93.50 172 LEU A N 1
ATOM 1328 C CA . LEU A 1 172 ? 16.805 -5.913 -15.932 1.00 93.50 172 LEU A CA 1
ATOM 1329 C C . LEU A 1 172 ? 17.640 -5.711 -14.656 1.00 93.50 172 LEU A C 1
ATOM 1331 O O . LEU A 1 172 ? 17.093 -5.779 -13.559 1.00 93.50 172 LEU A O 1
ATOM 1335 N N . PRO A 1 173 ? 18.963 -5.490 -14.771 1.00 86.62 173 PRO A N 1
ATOM 1336 C CA . PRO A 1 173 ? 19.813 -5.207 -13.615 1.00 86.62 173 PRO A CA 1
ATOM 1337 C C . PRO A 1 173 ? 19.444 -3.906 -12.884 1.00 86.62 173 PRO A C 1
ATOM 1339 O O . PRO A 1 173 ? 18.883 -2.991 -13.478 1.00 86.62 173 PRO A O 1
ATOM 1342 N N . GLU A 1 174 ? 19.905 -3.749 -11.641 1.00 83.75 174 GLU A N 1
ATOM 1343 C CA . GLU A 1 174 ? 19.677 -2.541 -10.819 1.00 83.75 174 GLU A CA 1
ATOM 1344 C C . GLU A 1 174 ? 20.232 -1.234 -11.415 1.00 83.75 174 GLU A C 1
ATOM 1346 O O . GLU A 1 174 ? 19.827 -0.143 -11.026 1.00 83.75 174 GLU A O 1
ATOM 1351 N N . ALA A 1 175 ? 21.153 -1.313 -12.383 1.00 92.00 175 ALA A N 1
ATOM 1352 C CA . ALA A 1 175 ? 21.685 -0.134 -13.072 1.00 92.00 175 ALA A CA 1
ATOM 1353 C C . ALA A 1 175 ? 20.608 0.656 -13.849 1.00 92.00 175 ALA A C 1
ATOM 1355 O O . ALA A 1 175 ? 20.837 1.806 -14.229 1.00 92.00 175 ALA A O 1
ATOM 1356 N N . TRP A 1 176 ? 19.448 0.044 -14.096 1.00 95.75 176 TRP A N 1
ATOM 1357 C CA . TRP A 1 176 ? 18.307 0.657 -14.759 1.00 95.75 176 TRP A CA 1
ATOM 1358 C C . TRP A 1 176 ? 17.444 1.417 -13.761 1.00 95.75 176 TRP A C 1
ATOM 1360 O O . TRP A 1 176 ? 17.000 0.865 -12.759 1.00 95.75 176 TRP A O 1
ATOM 1370 N N . ARG A 1 177 ? 17.159 2.687 -14.044 1.00 95.50 177 ARG A N 1
ATOM 1371 C CA . ARG A 1 177 ? 16.348 3.511 -13.139 1.00 95.50 177 ARG A CA 1
ATOM 1372 C C . ARG A 1 177 ? 15.543 4.552 -13.883 1.00 95.50 177 ARG A C 1
ATOM 1374 O O . ARG A 1 177 ? 16.043 5.177 -14.817 1.00 95.50 177 ARG A O 1
ATOM 1381 N N . VAL A 1 178 ? 14.323 4.791 -13.420 1.00 96.25 178 VAL A N 1
ATOM 1382 C CA . VAL A 1 178 ? 13.539 5.943 -13.858 1.00 96.25 178 VAL A CA 1
ATOM 1383 C C . VAL A 1 178 ? 14.164 7.207 -13.267 1.00 96.25 178 VAL A C 1
ATOM 1385 O O . VAL A 1 178 ? 14.270 7.358 -12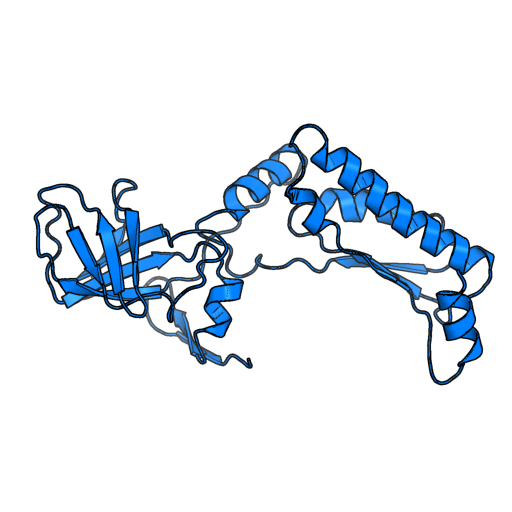.049 1.00 96.25 178 VAL A O 1
ATOM 1388 N N . THR A 1 179 ? 14.609 8.111 -14.134 1.00 95.81 179 THR A N 1
ATOM 1389 C CA . THR A 1 179 ? 15.245 9.385 -13.768 1.00 95.81 179 THR A CA 1
ATOM 1390 C C . THR A 1 179 ? 14.301 10.573 -13.873 1.00 95.81 179 THR A C 1
ATOM 1392 O O . THR A 1 179 ? 14.584 11.624 -13.304 1.00 95.81 179 THR A O 1
ATOM 1395 N N . GLY A 1 180 ? 13.172 10.417 -14.561 1.00 94.81 180 GLY A N 1
ATOM 1396 C CA . GLY A 1 180 ? 12.162 11.457 -14.688 1.00 94.81 180 GLY A CA 1
ATOM 1397 C C . GLY A 1 180 ? 10.855 10.915 -15.239 1.00 94.81 180 GLY A C 1
ATOM 1398 O O . GLY A 1 180 ? 10.834 9.908 -15.947 1.00 94.81 180 GLY A O 1
ATOM 1399 N N . VAL A 1 181 ? 9.764 11.598 -14.910 1.00 96.00 181 VAL A N 1
ATOM 1400 C CA . VAL A 1 181 ? 8.411 11.224 -15.314 1.00 96.00 181 VAL A CA 1
ATOM 1401 C C . VAL A 1 181 ? 7.663 12.478 -15.763 1.00 96.00 181 VAL A C 1
ATOM 1403 O O . VAL A 1 181 ? 7.692 13.515 -15.101 1.00 96.00 181 VAL A O 1
ATOM 1406 N N . SER A 1 182 ? 7.020 12.370 -16.919 1.00 95.44 182 SER A N 1
ATOM 1407 C CA . SER A 1 182 ? 6.058 13.319 -17.480 1.00 95.44 182 SER A CA 1
ATOM 1408 C C . SER A 1 182 ? 4.659 12.698 -17.448 1.00 95.44 182 SER A C 1
ATOM 1410 O O . SER A 1 182 ? 4.501 11.526 -17.115 1.00 95.44 182 SER A O 1
ATOM 1412 N N . ASP A 1 183 ? 3.630 13.438 -17.857 1.00 96.56 183 ASP A N 1
ATOM 1413 C CA . ASP A 1 183 ? 2.237 12.965 -17.819 1.00 96.56 183 ASP A CA 1
ATOM 1414 C C . ASP A 1 183 ? 2.005 11.595 -18.476 1.00 96.56 183 ASP A C 1
ATOM 1416 O O . ASP A 1 183 ? 1.189 10.819 -17.986 1.00 96.56 183 ASP A O 1
ATOM 1420 N N . GLN A 1 184 ? 2.698 11.301 -19.580 1.00 97.88 184 GLN A N 1
ATOM 1421 C CA . GLN A 1 184 ? 2.514 10.086 -20.392 1.00 97.88 184 GLN A CA 1
ATOM 1422 C C . GLN A 1 184 ? 3.824 9.326 -20.662 1.00 97.88 184 GLN A C 1
ATOM 1424 O O . GLN A 1 184 ? 3.835 8.376 -21.440 1.00 97.88 184 GLN A O 1
ATOM 1429 N N . HIS A 1 185 ? 4.943 9.769 -20.077 1.00 98.25 185 HIS A N 1
ATOM 1430 C CA . HIS A 1 185 ? 6.264 9.235 -20.409 1.00 98.25 185 HIS A CA 1
ATOM 1431 C C . HIS A 1 185 ? 7.159 9.099 -19.187 1.00 98.25 185 HIS A C 1
ATOM 1433 O O . HIS A 1 185 ? 7.228 10.014 -18.366 1.00 98.25 185 HIS A O 1
ATOM 1439 N N . ALA A 1 186 ? 7.932 8.020 -19.139 1.00 97.88 186 ALA A N 1
ATOM 1440 C CA . ALA A 1 186 ? 8.986 7.815 -18.160 1.00 97.88 186 ALA A CA 1
ATOM 1441 C C . ALA A 1 186 ? 10.331 7.754 -18.881 1.00 97.88 186 ALA A C 1
ATOM 1443 O O . ALA A 1 186 ? 10.473 7.142 -19.942 1.00 97.88 186 ALA A O 1
ATOM 1444 N N . HIS A 1 187 ? 11.308 8.429 -18.288 1.00 97.94 187 HIS A N 1
ATOM 1445 C CA . HIS A 1 187 ? 12.675 8.542 -18.762 1.00 97.94 187 HIS A CA 1
ATOM 1446 C C . HIS A 1 187 ? 13.506 7.560 -17.951 1.00 97.94 187 HIS A C 1
ATOM 1448 O O . HIS A 1 187 ? 13.654 7.712 -16.739 1.00 97.94 187 HIS A O 1
ATOM 1454 N N . ILE A 1 188 ? 14.017 6.531 -18.611 1.00 97.94 188 ILE A N 1
ATOM 1455 C CA . ILE A 1 188 ? 14.780 5.457 -17.995 1.00 97.94 188 ILE A CA 1
ATOM 1456 C C . ILE A 1 188 ? 16.243 5.637 -18.369 1.00 97.94 188 ILE A C 1
ATOM 1458 O O . ILE A 1 188 ? 16.607 5.630 -19.545 1.00 97.94 188 ILE A O 1
ATOM 1462 N N . HIS A 1 189 ? 17.089 5.770 -17.356 1.00 97.38 189 HIS A N 1
ATOM 1463 C CA . HIS A 1 189 ? 18.516 5.597 -17.537 1.00 97.38 189 HIS A CA 1
ATOM 1464 C C . HIS A 1 189 ? 18.827 4.127 -17.817 1.00 97.38 189 HIS A C 1
A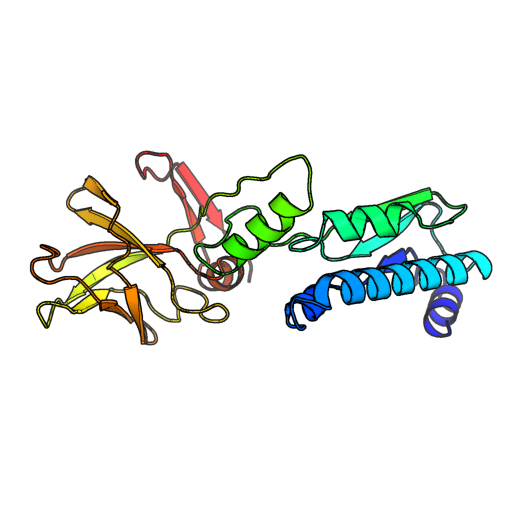TOM 1466 O O . HIS A 1 189 ? 18.380 3.245 -17.078 1.00 97.38 189 HIS A O 1
ATOM 1472 N N . ALA A 1 190 ? 19.628 3.894 -18.850 1.00 95.25 190 ALA A N 1
ATOM 1473 C CA . ALA A 1 190 ? 20.129 2.587 -19.238 1.00 95.25 190 ALA A CA 1
ATOM 1474 C C . ALA A 1 190 ? 21.665 2.609 -19.329 1.00 95.25 190 ALA A C 1
ATOM 1476 O O . ALA A 1 190 ? 22.239 3.625 -19.734 1.00 95.25 190 ALA A O 1
ATOM 1477 N N . PRO A 1 191 ? 22.357 1.505 -18.999 1.00 91.44 191 PRO A N 1
ATOM 1478 C CA . PRO A 1 191 ? 23.783 1.379 -19.274 1.00 91.44 191 PRO A CA 1
ATOM 1479 C C . PRO A 1 191 ? 24.051 1.366 -20.789 1.00 91.44 191 PRO A C 1
ATOM 1481 O O . PRO A 1 191 ? 23.215 0.936 -21.583 1.00 91.44 191 PRO A O 1
ATOM 1484 N N . GLY A 1 192 ? 25.240 1.806 -21.205 1.00 84.56 192 GLY A N 1
ATOM 1485 C CA . GLY A 1 192 ? 25.630 1.776 -22.617 1.00 84.56 192 GLY A CA 1
ATOM 1486 C C . GLY A 1 192 ? 25.607 0.356 -23.198 1.00 84.56 192 GLY A C 1
ATOM 1487 O O . GLY A 1 192 ? 25.948 -0.608 -22.517 1.00 84.56 192 GLY A O 1
ATOM 1488 N N . GLY A 1 193 ? 25.204 0.224 -24.466 1.00 85.81 193 GLY A N 1
ATOM 1489 C CA . GLY A 1 193 ? 25.108 -1.083 -25.132 1.00 85.81 193 GLY A CA 1
ATOM 1490 C C . GLY A 1 193 ? 23.921 -1.937 -24.671 1.00 85.81 193 GLY A C 1
ATOM 1491 O O . GLY A 1 193 ? 23.929 -3.149 -24.865 1.00 85.81 193 GLY A O 1
ATOM 1492 N N . HIS A 1 194 ? 22.893 -1.321 -24.082 1.00 90.31 194 HIS A N 1
ATOM 1493 C CA . HIS A 1 194 ? 21.746 -2.009 -23.489 1.00 90.31 194 HIS A CA 1
ATOM 1494 C C . HIS A 1 194 ? 20.898 -2.873 -24.444 1.00 90.31 194 HIS A C 1
ATOM 1496 O O . HIS A 1 194 ? 20.129 -3.710 -23.979 1.00 90.31 194 HIS A O 1
ATOM 1502 N N . GLY A 1 195 ? 20.975 -2.669 -25.762 1.00 91.38 195 GLY A N 1
ATOM 1503 C CA . GLY A 1 195 ? 20.301 -3.526 -26.753 1.00 91.38 195 GLY A CA 1
ATOM 1504 C C . GLY A 1 195 ? 18.768 -3.409 -26.825 1.00 91.38 195 GLY A C 1
ATOM 1505 O O . GLY A 1 195 ? 18.138 -4.145 -27.584 1.00 91.38 195 GLY A O 1
ATOM 1506 N N . ILE A 1 196 ? 18.163 -2.483 -26.078 1.00 95.00 196 ILE A N 1
ATOM 1507 C CA . ILE A 1 196 ? 16.720 -2.185 -26.146 1.00 95.00 196 ILE A CA 1
ATOM 1508 C C . ILE A 1 196 ? 16.405 -1.471 -27.457 1.00 95.00 196 ILE A C 1
ATOM 1510 O O . ILE A 1 196 ? 17.151 -0.589 -27.876 1.00 95.00 196 ILE A O 1
ATOM 1514 N N . ALA A 1 197 ? 15.291 -1.842 -28.085 1.00 95.31 197 ALA A N 1
ATOM 1515 C CA . ALA A 1 197 ? 14.794 -1.209 -29.299 1.00 95.31 197 ALA A CA 1
ATOM 1516 C C . ALA A 1 197 ? 13.401 -0.610 -29.084 1.00 95.31 197 ALA A C 1
ATOM 1518 O O . ALA A 1 197 ? 12.654 -1.029 -28.200 1.00 95.31 197 ALA A O 1
ATOM 1519 N N . VAL A 1 198 ? 13.039 0.345 -29.940 1.00 97.81 198 VAL A N 1
ATOM 1520 C CA . VAL A 1 198 ? 11.663 0.847 -30.042 1.00 97.81 198 VAL A CA 1
ATOM 1521 C C . VAL A 1 198 ? 10.706 -0.321 -30.294 1.00 97.81 198 VAL A C 1
ATOM 1523 O O . VAL A 1 198 ? 10.977 -1.184 -31.129 1.00 97.81 198 VAL A O 1
ATOM 1526 N N . GLY A 1 199 ? 9.594 -0.342 -29.559 1.00 97.81 199 GLY A N 1
ATOM 1527 C CA . GLY A 1 199 ? 8.587 -1.403 -29.606 1.00 97.81 199 GLY A CA 1
ATOM 1528 C C . GLY A 1 199 ? 8.746 -2.491 -28.541 1.00 97.81 199 GLY A C 1
ATOM 1529 O O . GLY A 1 199 ? 7.772 -3.197 -28.275 1.00 97.81 199 GLY A O 1
ATOM 1530 N N . ASP A 1 200 ? 9.916 -2.602 -27.904 1.00 98.12 200 ASP A N 1
ATOM 1531 C CA . ASP A 1 200 ? 10.108 -3.472 -26.739 1.00 98.12 200 ASP A CA 1
ATOM 1532 C C . ASP A 1 200 ? 9.205 -3.053 -25.574 1.00 98.12 200 ASP A C 1
ATOM 1534 O O . ASP A 1 200 ? 8.774 -1.903 -25.502 1.00 98.12 200 ASP A O 1
ATOM 1538 N N . LEU A 1 201 ? 8.946 -3.962 -24.633 1.00 98.44 201 LEU A N 1
ATOM 1539 C CA . LEU A 1 201 ? 8.200 -3.648 -23.415 1.00 98.44 201 LEU A CA 1
ATOM 1540 C C . LEU A 1 201 ? 9.124 -3.614 -22.197 1.00 98.44 201 LEU A C 1
ATOM 1542 O O . LEU A 1 201 ? 10.047 -4.422 -22.087 1.00 98.44 201 LEU A O 1
ATOM 1546 N N . ILE A 1 202 ? 8.842 -2.707 -21.269 1.00 98.25 202 ILE A N 1
ATOM 1547 C CA . ILE A 1 202 ? 9.505 -2.598 -19.971 1.00 98.25 202 ILE A CA 1
ATOM 1548 C C . ILE A 1 202 ? 8.448 -2.707 -18.876 1.00 98.25 202 ILE A C 1
ATOM 1550 O O . ILE A 1 202 ? 7.442 -1.999 -18.915 1.00 98.25 202 ILE A O 1
ATOM 1554 N N . ALA A 1 203 ? 8.685 -3.580 -17.901 1.00 97.50 203 ALA A N 1
ATOM 1555 C CA . ALA A 1 203 ? 7.869 -3.675 -16.699 1.00 97.50 203 ALA A CA 1
ATOM 1556 C C . ALA A 1 203 ? 8.379 -2.688 -15.648 1.00 97.50 203 ALA A C 1
ATOM 1558 O O . ALA A 1 203 ? 9.563 -2.709 -15.288 1.00 97.50 203 ALA A O 1
ATOM 1559 N N . LEU A 1 204 ? 7.475 -1.853 -15.149 1.00 96.50 204 LEU A N 1
ATOM 1560 C CA . LEU A 1 204 ? 7.713 -0.898 -14.079 1.00 96.50 204 LEU A CA 1
ATOM 1561 C C . LEU A 1 204 ? 6.997 -1.363 -12.810 1.00 96.50 204 LEU A C 1
ATOM 1563 O O . LEU A 1 204 ? 5.804 -1.651 -12.846 1.00 96.50 204 LEU A O 1
ATOM 1567 N N . GLY A 1 205 ? 7.720 -1.428 -11.697 1.00 94.12 205 GLY A N 1
ATOM 1568 C CA . GLY A 1 205 ? 7.184 -1.753 -10.378 1.00 94.12 205 GLY A CA 1
ATOM 1569 C C . GLY A 1 205 ? 6.825 -0.479 -9.622 1.00 94.12 205 GLY A C 1
ATOM 1570 O O . GLY A 1 205 ? 7.736 0.286 -9.298 1.00 94.12 205 GLY A O 1
ATOM 1571 N N . PRO A 1 206 ? 5.543 -0.196 -9.341 1.00 92.19 206 PRO A N 1
ATOM 1572 C CA . PRO A 1 206 ? 5.172 1.016 -8.625 1.00 92.19 206 PRO A CA 1
ATOM 1573 C C . PRO A 1 206 ? 5.731 1.052 -7.200 1.00 92.19 206 PRO A C 1
ATOM 1575 O O . PRO A 1 206 ? 5.653 0.073 -6.455 1.00 92.19 206 PRO A O 1
ATOM 1578 N N . SER A 1 207 ? 6.242 2.217 -6.804 1.00 85.94 207 SER A N 1
ATOM 1579 C CA . SER A 1 207 ? 6.749 2.463 -5.445 1.00 85.94 207 SER A CA 1
ATOM 1580 C C . SER A 1 207 ? 5.631 2.669 -4.426 1.00 85.94 207 SER A C 1
ATOM 1582 O O . SER A 1 207 ? 5.841 2.463 -3.240 1.00 85.94 207 SER A O 1
ATOM 1584 N N . HIS A 1 208 ? 4.428 3.030 -4.879 1.00 86.44 208 HIS A N 1
ATOM 1585 C CA . HIS A 1 208 ? 3.207 2.918 -4.091 1.00 86.44 208 HIS A CA 1
ATOM 1586 C C . HIS A 1 208 ? 2.093 2.324 -4.969 1.00 86.44 208 HIS A C 1
ATOM 1588 O O . HIS A 1 208 ? 1.477 3.008 -5.790 1.00 86.44 208 HIS A O 1
ATOM 1594 N N . PRO A 1 209 ? 1.825 1.019 -4.855 1.00 86.06 209 PRO A N 1
ATOM 1595 C CA . PRO A 1 209 ? 0.805 0.353 -5.667 1.00 86.06 209 PRO A CA 1
ATOM 1596 C C . PRO A 1 209 ? -0.625 0.829 -5.353 1.00 86.06 209 PRO A C 1
ATOM 1598 O O . PRO A 1 209 ? -1.432 0.912 -6.271 1.00 86.06 209 PRO A O 1
ATOM 1601 N N . CYS A 1 210 ? -0.965 1.216 -4.114 1.00 87.81 210 CYS A N 1
ATOM 1602 C CA . CYS A 1 210 ? -2.322 1.683 -3.784 1.00 87.81 210 CYS A CA 1
ATOM 1603 C C . CYS A 1 210 ? -2.720 2.930 -4.589 1.00 87.81 210 CYS A C 1
ATOM 1605 O O . CYS A 1 210 ? -3.817 2.981 -5.139 1.00 87.81 210 CYS A O 1
ATOM 1607 N N . THR A 1 211 ? -1.816 3.904 -4.715 1.00 88.81 211 THR A N 1
ATOM 1608 C CA . THR A 1 211 ? -2.006 5.119 -5.532 1.00 88.81 211 THR A CA 1
ATOM 1609 C C . THR A 1 211 ? -1.770 4.882 -7.022 1.00 88.81 211 THR A C 1
ATOM 1611 O O . THR A 1 211 ? -1.899 5.798 -7.828 1.00 88.81 211 THR A O 1
ATOM 1614 N N . THR A 1 212 ? -1.433 3.649 -7.401 1.00 93.00 212 THR A N 1
ATOM 1615 C CA . THR A 1 212 ? -1.435 3.202 -8.793 1.00 93.00 212 THR A CA 1
ATOM 1616 C C . THR A 1 212 ? -2.784 2.601 -9.170 1.00 93.00 212 THR A C 1
ATOM 1618 O O . THR A 1 212 ? -3.244 2.825 -10.281 1.00 93.00 212 THR A O 1
ATOM 1621 N N . PHE A 1 213 ? -3.474 1.896 -8.266 1.00 93.38 213 PHE A N 1
ATOM 1622 C CA . PHE A 1 213 ? -4.785 1.310 -8.577 1.00 93.38 213 PHE A CA 1
ATOM 1623 C C . PHE A 1 213 ? -5.806 2.359 -9.046 1.00 93.38 213 PHE A C 1
ATOM 1625 O O . PHE A 1 213 ? -6.569 2.072 -9.965 1.00 93.38 213 PHE A O 1
ATOM 1632 N N . ASP A 1 214 ? -5.802 3.570 -8.475 1.00 92.25 214 ASP A N 1
ATOM 1633 C CA . ASP A 1 214 ? -6.749 4.642 -8.841 1.00 92.25 214 ASP A CA 1
ATOM 1634 C C . ASP A 1 214 ? -6.583 5.165 -10.278 1.00 92.25 214 ASP A C 1
ATOM 1636 O O . ASP A 1 214 ? -7.486 5.796 -10.831 1.00 92.25 214 ASP A O 1
ATOM 1640 N N . LYS A 1 215 ? -5.450 4.851 -10.910 1.00 95.06 215 LYS A N 1
ATOM 1641 C CA . LYS A 1 215 ? -5.147 5.172 -12.303 1.00 95.06 215 LYS A CA 1
ATOM 1642 C C . LYS A 1 215 ? -5.759 4.176 -13.284 1.00 95.06 215 LYS A C 1
ATOM 1644 O O . LYS A 1 215 ? -5.981 4.510 -14.448 1.00 95.06 215 LYS A O 1
ATOM 1649 N N . TRP A 1 216 ? -6.095 2.974 -12.817 1.00 96.38 216 TRP A N 1
ATOM 1650 C CA . TRP A 1 216 ? -6.513 1.860 -13.660 1.00 96.38 216 TRP A CA 1
ATOM 1651 C C . TRP A 1 216 ? -7.924 1.414 -13.322 1.00 96.38 216 TRP A C 1
ATOM 1653 O O . TRP A 1 216 ? -8.175 0.857 -12.261 1.00 96.38 216 TRP A O 1
ATOM 1663 N N . ARG A 1 217 ? -8.852 1.556 -14.276 1.00 97.06 217 ARG A N 1
ATOM 1664 C CA . ARG A 1 217 ? -10.217 0.999 -14.156 1.00 97.06 217 ARG A CA 1
ATOM 1665 C C . ARG A 1 217 ? -10.238 -0.531 -14.148 1.00 97.06 217 ARG A C 1
ATOM 1667 O O . ARG A 1 217 ? -11.227 -1.136 -13.732 1.00 97.06 217 ARG A O 1
ATOM 1674 N N . VAL A 1 218 ? -9.188 -1.138 -14.693 1.00 97.12 218 VAL A N 1
ATOM 1675 C CA . VAL A 1 218 ? -9.074 -2.565 -14.966 1.00 97.12 218 VAL A CA 1
ATOM 1676 C C . VAL A 1 218 ? -7.623 -2.993 -14.751 1.00 97.12 218 VAL A C 1
ATOM 1678 O O . VAL A 1 218 ? -6.726 -2.370 -15.311 1.00 97.12 218 VAL A O 1
ATOM 1681 N N . LEU A 1 219 ? -7.405 -4.054 -13.973 1.00 96.31 219 LEU A N 1
ATOM 1682 C CA . LEU A 1 219 ? -6.111 -4.711 -13.786 1.00 96.31 219 LEU A CA 1
ATOM 1683 C C . LEU A 1 219 ? -6.204 -6.153 -14.279 1.00 96.31 219 LEU A C 1
ATOM 1685 O O . LEU A 1 219 ? -7.182 -6.841 -13.994 1.00 96.31 219 LEU A O 1
ATOM 1689 N N . HIS A 1 220 ? -5.181 -6.632 -14.977 1.00 97.69 220 HIS A N 1
ATOM 1690 C CA . HIS A 1 220 ? -5.128 -8.017 -15.435 1.00 97.69 220 HIS A CA 1
ATOM 1691 C C . HIS A 1 220 ? -4.361 -8.884 -14.442 1.00 97.69 220 HIS A C 1
ATOM 1693 O O . HIS A 1 220 ? -3.251 -8.536 -14.043 1.00 97.69 220 HIS A O 1
ATOM 1699 N N . LEU A 1 221 ? -4.941 -10.027 -14.072 1.00 97.44 221 LEU A N 1
ATOM 1700 C CA . LEU A 1 221 ? -4.204 -11.074 -13.376 1.00 97.44 221 LEU A CA 1
ATOM 1701 C C . LEU A 1 221 ? -3.515 -11.939 -14.417 1.00 97.44 221 LEU A C 1
ATOM 1703 O O . LEU A 1 221 ? -4.142 -12.355 -15.396 1.00 97.44 221 LEU A O 1
ATOM 1707 N N . VAL A 1 222 ? -2.244 -12.236 -14.180 1.00 96.75 222 VAL A N 1
ATOM 1708 C CA . VAL A 1 222 ? -1.442 -13.068 -15.070 1.00 96.75 222 VAL A CA 1
ATOM 1709 C C . VAL A 1 222 ? -0.893 -14.284 -14.341 1.00 96.75 222 VAL A C 1
ATOM 1711 O O . VAL A 1 222 ? -0.617 -14.233 -13.143 1.00 96.75 222 VAL A O 1
ATOM 1714 N N . ASP A 1 223 ? -0.734 -15.387 -15.067 1.00 96.44 223 ASP A N 1
ATOM 1715 C CA . ASP A 1 223 ? 0.035 -16.526 -14.577 1.00 96.44 223 ASP A CA 1
ATOM 1716 C C . ASP A 1 223 ? 1.554 -16.288 -14.706 1.00 96.44 223 ASP A C 1
ATOM 1718 O O . ASP A 1 223 ? 2.022 -15.265 -15.211 1.00 96.44 223 ASP A O 1
ATOM 1722 N N . LYS A 1 224 ? 2.354 -17.274 -14.287 1.00 93.94 224 LYS A N 1
ATOM 1723 C CA . LYS A 1 224 ? 3.827 -17.235 -14.372 1.00 93.94 224 LYS A CA 1
ATOM 1724 C C . LYS A 1 224 ? 4.392 -17.079 -15.793 1.00 93.94 224 LYS A C 1
ATOM 1726 O O . LYS A 1 224 ? 5.576 -16.794 -15.940 1.00 93.94 224 LYS A O 1
ATOM 1731 N N . ASN A 1 225 ? 3.578 -17.311 -16.822 1.00 93.44 225 ASN A N 1
ATOM 1732 C CA . ASN A 1 225 ? 3.949 -17.167 -18.227 1.00 93.44 225 ASN A CA 1
ATOM 1733 C C . ASN A 1 225 ? 3.423 -15.852 -18.823 1.00 93.44 225 ASN A C 1
ATOM 1735 O O . ASN A 1 225 ? 3.452 -15.695 -20.041 1.00 93.44 225 ASN A O 1
ATOM 1739 N N . TYR A 1 226 ? 2.925 -14.929 -17.991 1.00 94.69 226 TYR A N 1
ATOM 1740 C CA . TYR A 1 226 ? 2.278 -13.687 -18.414 1.00 94.69 226 TYR A CA 1
ATOM 1741 C C . TYR A 1 226 ? 1.003 -13.892 -19.251 1.00 94.69 226 TYR A C 1
ATOM 1743 O O . TYR A 1 226 ? 0.578 -12.996 -19.982 1.00 94.69 226 TYR A O 1
ATOM 1751 N N . THR A 1 227 ? 0.351 -15.053 -19.131 1.00 95.88 227 THR A N 1
ATOM 1752 C CA . THR A 1 227 ? -0.972 -15.269 -19.730 1.00 95.88 227 THR A CA 1
ATOM 1753 C C . THR A 1 227 ? -2.020 -14.614 -18.846 1.00 95.88 227 THR A C 1
ATOM 1755 O O . THR A 1 227 ? -2.071 -14.903 -17.653 1.00 95.88 227 THR A O 1
ATOM 1758 N N . VAL A 1 228 ? -2.869 -13.753 -19.415 1.00 97.62 228 VAL A N 1
ATOM 1759 C CA . VAL A 1 228 ? -3.996 -13.162 -18.679 1.00 97.62 228 VAL A CA 1
ATOM 1760 C C . VAL A 1 228 ? -4.983 -14.266 -18.317 1.00 97.62 228 VAL A C 1
ATOM 1762 O O . VAL A 1 228 ? -5.549 -14.910 -19.200 1.00 97.62 228 VAL A O 1
ATOM 1765 N N . VAL A 1 229 ? -5.179 -14.479 -17.019 1.00 98.38 229 VAL A N 1
ATOM 1766 C CA . VAL A 1 229 ? -6.079 -15.510 -16.484 1.00 98.38 229 VAL A CA 1
ATOM 1767 C C . VAL A 1 229 ? -7.377 -14.929 -15.945 1.00 98.38 229 VAL A C 1
ATOM 1769 O O . VAL A 1 229 ? -8.384 -15.628 -15.925 1.00 98.38 229 VAL A O 1
ATOM 1772 N N . ASP A 1 230 ? -7.364 -13.664 -15.523 1.00 98.31 230 ASP A N 1
ATOM 1773 C CA . ASP A 1 230 ? -8.543 -12.981 -14.998 1.00 98.31 230 ASP A CA 1
ATOM 1774 C C . ASP A 1 230 ? -8.351 -11.455 -15.042 1.00 98.31 230 ASP A C 1
ATOM 1776 O O . ASP A 1 230 ? -7.324 -10.938 -15.497 1.00 98.31 230 ASP A O 1
ATOM 1780 N N . THR A 1 231 ? -9.356 -10.697 -14.619 1.00 97.75 231 THR A N 1
ATOM 1781 C CA . THR A 1 231 ? -9.360 -9.241 -14.644 1.00 97.75 231 THR A CA 1
ATOM 1782 C C . THR A 1 231 ? -10.120 -8.658 -13.452 1.00 97.75 231 THR A C 1
ATOM 1784 O O . THR A 1 231 ? -11.293 -8.953 -13.238 1.00 97.75 231 THR A O 1
ATOM 1787 N N . VAL A 1 232 ? -9.477 -7.753 -12.712 1.00 95.94 232 VAL A N 1
ATOM 1788 C CA . VAL A 1 232 ? -10.096 -6.987 -11.623 1.00 95.94 232 VAL A CA 1
ATOM 1789 C C . VAL A 1 232 ? -10.578 -5.643 -12.144 1.00 95.94 232 VAL A C 1
ATOM 1791 O O . VAL A 1 232 ? -9.799 -4.862 -12.684 1.00 95.94 232 VAL A O 1
ATOM 1794 N N . ARG A 1 233 ? -11.855 -5.329 -11.921 1.00 97.19 233 ARG A N 1
ATOM 1795 C CA . ARG A 1 233 ? -12.381 -3.971 -12.090 1.00 97.19 233 ARG A CA 1
ATOM 1796 C C . ARG A 1 233 ? -12.237 -3.186 -10.793 1.00 97.19 233 ARG A C 1
ATOM 1798 O O . ARG A 1 233 ? -12.622 -3.675 -9.732 1.00 97.19 233 ARG A O 1
ATOM 1805 N N . THR A 1 234 ? -11.768 -1.950 -10.895 1.00 95.44 234 THR A N 1
ATOM 1806 C CA . THR A 1 234 ? -11.695 -1.024 -9.762 1.00 95.44 234 THR A CA 1
ATOM 1807 C C . THR A 1 234 ? -12.868 -0.045 -9.751 1.00 95.44 234 THR A C 1
ATOM 1809 O O . THR A 1 234 ? -13.530 0.187 -10.770 1.00 95.44 234 THR A O 1
ATOM 1812 N N . TRP A 1 235 ? -13.141 0.512 -8.571 1.00 94.81 235 TRP A N 1
ATOM 1813 C CA . TRP A 1 235 ? -14.222 1.463 -8.325 1.00 94.81 235 TRP A CA 1
ATOM 1814 C C . TRP A 1 235 ? -13.656 2.653 -7.549 1.00 94.81 235 TRP A C 1
ATOM 1816 O O . TRP A 1 235 ? -13.529 2.588 -6.328 1.00 94.81 235 TRP A O 1
ATOM 1826 N N . PHE A 1 236 ? -13.292 3.698 -8.292 1.00 91.81 236 PHE A N 1
ATOM 1827 C CA . PHE A 1 236 ? -12.759 4.969 -7.800 1.00 91.81 236 PHE A CA 1
ATOM 1828 C C . PHE A 1 236 ? -13.681 6.122 -8.191 1.00 91.81 236 PHE A C 1
ATOM 1830 O O . PHE A 1 236 ? -14.345 6.005 -9.251 1.00 91.81 236 PHE A O 1
#

Sequence (236 aa):
MDIARAVRGRSPYLALVGVEGFEGLLQYRAPDRREADVRDFLRFLVSIAEEVERLDLFDAQDVVLSAGGSAFYDVVVDEFARAGLKRSTRIVLRSGCYLTHDSGIYGTLLEDINRRTSTPLAFEPALEVWAQVLSTPEPGLVIVSAGRRDFGEDAGNPAVLKHARQGVVRALPEAWRVTGVSDQHAHIHAPGGHGIAVGDLIALGPSHPCTTFDKWRVLHLVDKNYTVVDTVRTWF

Radius of gyration: 23.3 Å; chains: 1; bounding box: 56×32×64 Å

pLDDT: mean 92.11, std 6.86, range [66.75, 98.75]

Secondary structure (DSSP, 8-state):
-HHHHHHHTTTTT----EEE--GGGGGGS-HHHHHHHHHHHHHHHHHHHHHHHHTT--S-SEEEEEE--SS-HHHHHHHHHT---SSEEEEEE---STTT--SSHHHHHHHHHHHH-SS---------EEEEEEEEEETTEEEES--TTTS--TT-SPEEEEEEETTEEEEPPTT-EEEEE-SS-EEEE--TT----TT-EEEEE-SSSHHHHTT-SEEEEE-TT--EEEEEEP--

Foldseek 3Di:
DVVLVVQLVPPPVHFQAEFEDELPVLVPPDPVCSLVVSLVVLLVRLVVRVVCVVVVSGPDLEYEYEYALALQVVSNCVSNVPRPDPGHYDYDYNHPDQPQDFPADCVVSLVVVQVVDPDRDDGDHRDKDKWFFADDPDQFKTKTFAFVLQAPDPGHFWQWFWKDDPLDIDGDDNQWDFPDGDPGMTIITHDGPRPDDGGIMIITTHRDVVRNVVSDQKDFDADPSRHGPDMDGDDD